Protein AF-A0AA35JBM9-F1 (afdb_monomer)

Secondary structure (DSSP, 8-state):
-------HHHHHHHHH-S-S--S-S-SS-B-SHHHHHHHHHHHHHHHHHH-HHHHHHHHHS--HHHHHHHT--HHHHHHHHHHHHHHHHHHHHHTB-THHHHHHHHHHHHTTT---HHHHHHHHHHHH-----SSSHHHHHTHHHHTTS-HHHHHHHHHHHHHHHT---HHHHTTS-HHHHHHHHHHHHHHHHHHHHHHHHHH-HHHHHHHHHSTHHHH-SS--HHHHHHHHHHHHH-S-HHHHHHHHTT-

Mean predicted aligned error: 18.29 Å

InterPro domains:
  IPR035179 Protein of unknown function DUF5314 [PF17241] (12-134)

Structure (mmCIF, N/CA/C/O backbone):
data_AF-A0AA35JBM9-F1
#
_entry.id   AF-A0AA35JBM9-F1
#
loop_
_atom_site.group_PDB
_atom_site.id
_atom_site.type_symbol
_atom_site.label_atom_id
_atom_site.label_alt_id
_atom_site.label_comp_id
_atom_site.label_asym_id
_atom_site.label_entity_id
_atom_site.label_seq_id
_atom_site.pdbx_PDB_ins_code
_atom_site.Cartn_x
_atom_site.Cartn_y
_atom_site.Cartn_z
_atom_site.occupancy
_atom_site.B_iso_or_equiv
_atom_site.auth_seq_id
_atom_site.auth_comp_id
_atom_site.auth_asym_id
_atom_site.auth_atom_id
_atom_site.pdbx_PDB_model_num
ATOM 1 N N . MET A 1 1 ? 19.046 -7.163 -49.967 1.00 34.22 1 MET A N 1
ATOM 2 C CA . MET A 1 1 ? 18.838 -7.548 -48.558 1.00 34.22 1 MET A CA 1
ATOM 3 C C . MET A 1 1 ? 18.56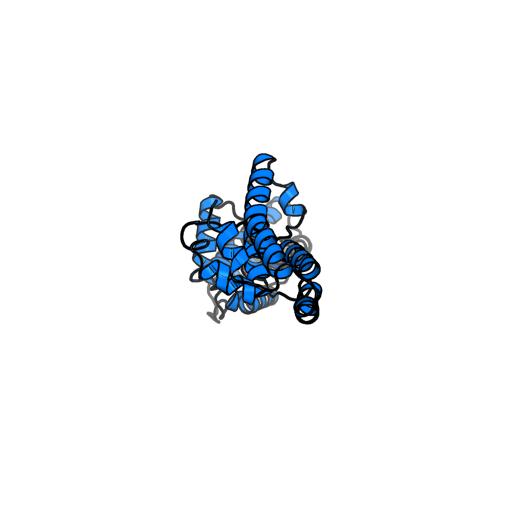5 -6.256 -47.826 1.00 34.22 1 MET A C 1
ATOM 5 O O . MET A 1 1 ? 19.509 -5.582 -47.437 1.00 34.22 1 MET A O 1
ATOM 9 N N . ASP A 1 2 ? 17.299 -5.852 -47.781 1.00 29.36 2 ASP A N 1
ATOM 10 C CA . ASP A 1 2 ? 16.922 -4.623 -47.094 1.00 29.36 2 ASP A CA 1
ATOM 11 C C . ASP A 1 2 ? 16.901 -4.896 -45.598 1.00 29.36 2 ASP A C 1
ATOM 13 O O . ASP A 1 2 ? 16.191 -5.780 -45.114 1.00 29.36 2 ASP A O 1
ATOM 17 N N . TYR A 1 3 ? 17.748 -4.159 -44.884 1.00 31.80 3 TYR A N 1
ATOM 18 C CA . TYR A 1 3 ? 17.685 -4.041 -43.441 1.00 31.80 3 TYR A CA 1
ATOM 19 C C . TYR A 1 3 ? 16.265 -3.614 -43.082 1.00 31.80 3 TYR A C 1
ATOM 21 O O . TYR A 1 3 ? 15.819 -2.545 -43.495 1.00 31.80 3 TYR A O 1
ATOM 29 N N . ASN A 1 4 ? 15.565 -4.466 -42.330 1.00 38.72 4 ASN A N 1
ATOM 30 C CA . ASN A 1 4 ? 14.328 -4.118 -41.649 1.00 38.72 4 ASN A CA 1
ATOM 31 C C . ASN A 1 4 ? 14.610 -2.883 -40.793 1.00 38.72 4 ASN A C 1
ATOM 33 O O . ASN A 1 4 ? 15.089 -3.001 -39.665 1.00 38.72 4 ASN A O 1
ATOM 37 N N . SER A 1 5 ? 14.350 -1.700 -41.347 1.00 40.69 5 SER A N 1
ATOM 38 C CA . SER A 1 5 ? 14.291 -0.464 -40.592 1.00 40.69 5 SER A CA 1
ATOM 39 C C . SER A 1 5 ? 13.243 -0.699 -39.517 1.00 40.69 5 SER A C 1
ATOM 41 O O . SER A 1 5 ? 12.051 -0.826 -39.816 1.00 40.69 5 SER A O 1
ATOM 43 N N . VAL A 1 6 ? 13.709 -0.856 -38.280 1.00 42.81 6 VAL A N 1
ATOM 44 C CA . VAL A 1 6 ? 12.858 -0.920 -37.100 1.00 42.81 6 VAL A CA 1
ATOM 45 C C . VAL A 1 6 ? 11.912 0.264 -37.210 1.00 42.81 6 VAL A C 1
ATOM 47 O O . VAL A 1 6 ? 12.344 1.410 -37.304 1.00 42.81 6 VAL A O 1
ATOM 50 N N . ASN A 1 7 ? 10.617 -0.016 -37.308 1.00 46.38 7 ASN A N 1
ATOM 51 C CA . ASN A 1 7 ? 9.611 1.025 -37.401 1.00 46.38 7 ASN A CA 1
ATOM 52 C C . ASN A 1 7 ? 9.437 1.587 -35.982 1.00 46.38 7 ASN A C 1
ATOM 54 O O . ASN A 1 7 ? 8.546 1.168 -35.245 1.00 46.38 7 ASN A O 1
ATOM 58 N N . TYR A 1 8 ? 10.383 2.443 -35.578 1.00 47.97 8 TYR A N 1
ATOM 59 C CA . TYR A 1 8 ? 10.442 3.127 -34.284 1.00 47.97 8 TYR A CA 1
ATOM 60 C C . TYR A 1 8 ? 9.123 3.835 -33.980 1.00 47.97 8 TYR A C 1
ATOM 62 O O . TYR A 1 8 ? 8.638 3.752 -32.855 1.00 47.97 8 TYR A O 1
ATOM 70 N N . ASP A 1 9 ? 8.480 4.405 -35.002 1.00 43.84 9 ASP A N 1
ATOM 71 C CA . ASP A 1 9 ? 7.155 5.018 -34.895 1.00 43.84 9 ASP A CA 1
ATOM 72 C C . ASP A 1 9 ? 6.091 4.025 -34.428 1.00 43.84 9 ASP A C 1
ATOM 74 O O . ASP A 1 9 ? 5.129 4.421 -33.787 1.00 43.84 9 ASP A O 1
ATOM 78 N N . ARG A 1 10 ? 6.258 2.725 -34.687 1.00 45.97 10 ARG A N 1
ATOM 79 C CA . ARG A 1 10 ? 5.321 1.676 -34.272 1.00 45.97 10 ARG A CA 1
ATOM 80 C C . ARG A 1 10 ? 5.495 1.285 -32.805 1.00 45.97 10 ARG A C 1
ATOM 82 O O . ARG A 1 10 ? 4.494 1.057 -32.134 1.00 45.97 10 ARG A O 1
ATOM 89 N N . LEU A 1 11 ? 6.732 1.251 -32.301 1.00 42.19 11 LEU A N 1
ATOM 90 C CA . LEU A 1 11 ? 7.014 1.047 -30.874 1.00 42.19 11 LEU A CA 1
ATOM 91 C C . LEU A 1 11 ? 6.586 2.289 -30.077 1.00 42.19 11 LEU A C 1
ATOM 93 O O . LEU A 1 11 ? 5.867 2.179 -29.089 1.00 42.19 11 LEU A O 1
ATOM 97 N N . ILE A 1 12 ? 6.926 3.476 -30.586 1.00 45.84 12 ILE A N 1
ATOM 98 C CA . ILE A 1 12 ? 6.460 4.764 -30.070 1.00 45.84 12 ILE A CA 1
ATOM 99 C C . ILE A 1 12 ? 4.937 4.848 -30.156 1.00 45.84 12 ILE A C 1
ATOM 101 O O . ILE A 1 12 ? 4.333 5.300 -29.209 1.00 45.84 12 ILE A O 1
ATOM 105 N N . GLN A 1 13 ? 4.257 4.361 -31.193 1.00 46.53 13 GLN A N 1
ATOM 106 C CA . GLN A 1 13 ? 2.787 4.338 -31.223 1.00 46.53 13 GLN A CA 1
ATOM 107 C C . GLN A 1 13 ? 2.180 3.328 -30.246 1.00 46.53 13 GLN A C 1
ATOM 109 O O . GLN A 1 13 ? 1.098 3.582 -29.720 1.00 46.53 13 GLN A O 1
ATOM 114 N N . GLN A 1 14 ? 2.830 2.187 -30.011 1.00 49.12 14 GLN A N 1
ATOM 115 C CA . GLN A 1 14 ? 2.357 1.181 -29.056 1.00 49.12 14 GLN A CA 1
ATOM 116 C C . GLN A 1 14 ? 2.529 1.637 -27.603 1.00 49.12 14 GLN A C 1
ATOM 118 O O . GLN A 1 14 ? 1.672 1.337 -26.773 1.00 49.12 14 GLN A O 1
ATOM 123 N N . VAL A 1 15 ? 3.596 2.389 -27.319 1.00 45.88 15 VAL A N 1
ATOM 124 C CA . VAL A 1 15 ? 3.914 2.953 -25.997 1.00 45.88 15 VAL A CA 1
ATOM 125 C C . VAL A 1 15 ? 3.272 4.340 -25.794 1.00 45.88 15 VAL A C 1
ATOM 127 O O . VAL A 1 15 ? 2.796 4.645 -24.707 1.00 45.88 15 VAL A O 1
ATOM 130 N N . MET A 1 16 ? 3.191 5.156 -26.850 1.00 38.59 16 MET A N 1
ATOM 131 C CA . MET A 1 16 ? 2.753 6.564 -26.890 1.00 38.59 16 MET A CA 1
ATOM 132 C C . MET A 1 16 ? 1.519 6.829 -27.771 1.00 38.59 16 MET A C 1
ATOM 134 O O . MET A 1 16 ? 1.347 7.944 -28.263 1.00 38.59 16 MET A O 1
ATOM 138 N N . SER A 1 17 ? 0.595 5.881 -27.937 1.00 37.34 17 SER A N 1
ATOM 139 C CA . SER A 1 17 ? -0.797 6.257 -28.247 1.00 37.34 17 SER A CA 1
ATOM 140 C C . SER A 1 17 ? -1.625 6.331 -26.962 1.00 37.34 17 SER A C 1
ATOM 142 O O . SER A 1 17 ? -2.302 5.356 -26.624 1.00 37.34 17 SER A O 1
ATOM 144 N N . PRO A 1 18 ? -1.676 7.494 -26.278 1.00 40.09 18 PRO A N 1
ATOM 145 C CA . PRO A 1 18 ? -2.741 7.795 -25.328 1.00 40.09 18 PRO A CA 1
ATOM 146 C C . PRO A 1 18 ? -4.128 7.904 -25.990 1.00 40.09 18 PRO A C 1
ATOM 148 O O . PRO A 1 18 ? -5.128 8.019 -25.288 1.00 40.09 18 PRO A O 1
ATOM 151 N N . ALA A 1 19 ? -4.228 7.874 -27.324 1.00 39.25 19 ALA A N 1
ATOM 152 C CA . ALA A 1 19 ? -5.486 8.047 -28.039 1.00 39.25 19 ALA A CA 1
ATOM 153 C C . ALA A 1 19 ? -5.484 7.287 -29.373 1.00 39.25 19 ALA A C 1
ATOM 155 O O . ALA A 1 19 ? -4.935 7.776 -30.344 1.00 39.25 19 ALA A O 1
ATOM 156 N N . ILE A 1 20 ? -6.087 6.098 -29.409 1.00 37.97 20 ILE A N 1
ATOM 157 C CA . ILE A 1 20 ? -6.929 5.551 -30.492 1.00 37.97 20 ILE A CA 1
ATOM 158 C C . ILE A 1 20 ? -7.569 4.304 -29.865 1.00 37.97 20 ILE A C 1
ATOM 160 O O . ILE A 1 20 ? -6.884 3.411 -29.372 1.00 37.97 20 ILE A O 1
ATOM 164 N N . ASN A 1 21 ? -8.896 4.298 -29.825 1.00 35.03 21 ASN A N 1
ATOM 165 C CA . ASN A 1 21 ? -9.776 3.494 -28.973 1.00 35.03 21 ASN A CA 1
ATOM 166 C C . ASN A 1 21 ? -9.793 3.938 -27.506 1.00 35.03 21 ASN A C 1
ATOM 168 O O . ASN A 1 21 ? -9.191 3.339 -26.618 1.00 35.03 21 ASN A O 1
ATOM 172 N N . HIS A 1 22 ? -10.600 4.975 -27.271 1.00 38.88 22 HIS A N 1
ATOM 173 C CA . HIS A 1 22 ? -11.288 5.295 -26.019 1.00 38.88 22 HIS A CA 1
ATOM 174 C C . HIS A 1 22 ? -12.138 4.125 -25.463 1.00 38.88 22 HIS A C 1
ATOM 176 O O . HIS A 1 22 ? -13.273 4.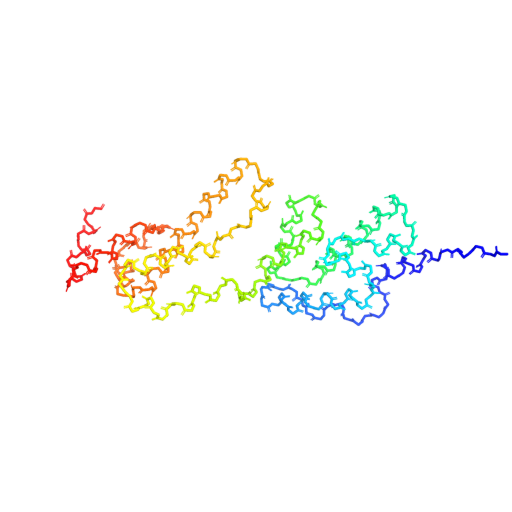320 -25.029 1.00 38.88 22 HIS A O 1
ATOM 182 N N . GLU A 1 23 ? -11.620 2.900 -25.408 1.00 41.41 23 GLU A N 1
ATOM 183 C CA . GLU A 1 23 ? -12.185 1.865 -24.546 1.00 41.41 23 GLU A CA 1
ATOM 184 C C . GLU A 1 23 ? -11.603 2.043 -23.146 1.00 41.41 23 GLU A C 1
ATOM 186 O O . GLU A 1 23 ? -10.700 1.336 -22.718 1.00 41.41 23 GLU A O 1
ATOM 191 N N . LYS A 1 24 ? -12.116 3.084 -22.477 1.00 47.72 24 LYS A N 1
ATOM 192 C CA . LYS A 1 24 ? -12.105 3.307 -21.025 1.00 47.72 24 LYS A CA 1
ATOM 193 C C . LYS A 1 24 ? -10.801 2.867 -20.338 1.00 47.72 24 LYS A C 1
ATOM 195 O O . LYS A 1 24 ? -10.705 1.767 -19.793 1.00 47.72 24 LYS A O 1
ATOM 200 N N . CYS A 1 25 ? -9.834 3.795 -20.316 1.00 58.22 25 CYS A N 1
ATOM 201 C CA . CYS A 1 25 ? -8.755 3.824 -19.324 1.00 58.22 25 CYS A CA 1
ATOM 202 C C . CYS A 1 25 ? -9.334 3.395 -17.966 1.00 58.22 25 CYS A C 1
ATOM 204 O O . CYS A 1 25 ? -10.407 3.885 -17.615 1.00 58.22 25 CYS A O 1
ATOM 206 N N . LEU A 1 26 ? -8.705 2.400 -17.324 1.00 65.81 26 LEU A N 1
ATOM 207 C CA . LEU A 1 26 ? -9.171 1.654 -16.142 1.00 65.81 26 LEU A CA 1
ATOM 208 C C . LEU A 1 26 ? -10.539 2.111 -15.596 1.00 65.81 26 LEU A C 1
ATOM 210 O O . LEU A 1 26 ? -10.648 3.112 -14.899 1.00 65.81 26 LEU A O 1
ATOM 214 N N . HIS A 1 27 ? -11.597 1.343 -15.868 1.00 69.31 27 HIS A N 1
ATOM 215 C CA . HIS A 1 27 ? -12.973 1.658 -15.443 1.00 69.31 27 HIS A CA 1
ATOM 216 C C . HIS A 1 27 ? -13.164 1.883 -13.935 1.00 69.31 27 HIS A C 1
ATOM 218 O O . HIS A 1 27 ? -14.196 2.397 -13.505 1.00 69.31 27 HIS A O 1
ATOM 224 N N . ILE A 1 28 ? -12.225 1.391 -13.136 1.00 78.25 28 ILE A N 1
ATOM 225 C CA . ILE A 1 28 ? -12.230 1.481 -11.686 1.00 78.25 28 ILE A CA 1
ATOM 226 C C . ILE A 1 28 ? -11.164 2.498 -11.346 1.00 78.25 28 ILE A C 1
ATOM 228 O O . ILE A 1 28 ? -10.020 2.299 -11.738 1.00 78.25 28 ILE A O 1
ATOM 232 N N . LYS A 1 29 ? -11.536 3.539 -10.612 1.00 86.62 29 LYS A N 1
ATOM 233 C CA . LYS A 1 29 ? -10.577 4.485 -10.064 1.00 86.62 29 LYS A CA 1
ATOM 234 C C . LYS A 1 29 ? -10.097 4.052 -8.688 1.00 86.62 29 LYS A C 1
ATOM 236 O O . LYS A 1 29 ? -10.849 3.445 -7.919 1.00 86.62 29 LYS A O 1
ATOM 241 N N . LEU A 1 30 ? -8.842 4.361 -8.395 1.00 87.31 30 LEU A N 1
ATOM 242 C CA . LEU A 1 30 ? -8.278 4.253 -7.066 1.00 87.31 30 LEU A CA 1
ATOM 243 C C . LEU A 1 30 ? -8.739 5.451 -6.241 1.00 87.31 30 LEU A C 1
ATOM 245 O O . LEU A 1 30 ? -8.388 6.583 -6.527 1.00 87.31 30 LEU A O 1
ATOM 249 N N . SER A 1 31 ? -9.521 5.180 -5.208 1.00 84.94 31 SER A N 1
ATOM 250 C CA . SER A 1 31 ? -10.067 6.195 -4.301 1.00 84.94 31 SER A CA 1
ATOM 251 C C . SER A 1 31 ? -9.738 5.894 -2.835 1.00 84.94 31 SER A C 1
ATOM 253 O O . SER A 1 31 ? -10.340 6.463 -1.932 1.00 84.94 31 SER A O 1
ATOM 255 N N . GLY A 1 32 ? -8.886 4.892 -2.599 1.00 78.38 32 GLY A N 1
ATOM 256 C CA . GLY A 1 32 ? -8.543 4.360 -1.283 1.00 78.38 32 GLY A CA 1
ATOM 257 C C . GLY A 1 32 ? -8.689 2.836 -1.183 1.00 78.38 32 GLY A C 1
ATOM 258 O O . GLY A 1 32 ? -8.860 2.118 -2.172 1.00 78.38 32 GLY A O 1
ATOM 259 N N . GLN A 1 33 ? -8.661 2.318 0.047 1.00 81.12 33 GLN A N 1
ATOM 260 C CA . GLN A 1 33 ? -8.546 0.878 0.331 1.00 81.12 33 GLN A CA 1
ATOM 261 C C . GLN A 1 33 ? -9.650 0.012 -0.307 1.00 81.12 33 GLN A C 1
ATOM 263 O O . GLN A 1 33 ? -9.398 -1.088 -0.797 1.00 81.12 33 GLN A O 1
ATOM 268 N N . LYS A 1 34 ? -10.897 0.502 -0.338 1.00 77.25 34 LYS A N 1
ATOM 269 C CA . LYS A 1 34 ? -12.052 -0.265 -0.849 1.00 77.25 34 LYS A CA 1
ATOM 270 C C . LYS A 1 34 ? -11.968 -0.550 -2.350 1.00 77.25 34 LYS A C 1
ATOM 272 O O . LYS A 1 34 ? -12.506 -1.558 -2.816 1.00 77.25 34 LYS A O 1
ATOM 277 N N . THR A 1 35 ? -11.344 0.345 -3.109 1.00 80.75 35 THR A N 1
ATOM 278 C CA . THR A 1 35 ? -11.239 0.254 -4.569 1.00 80.75 35 THR A CA 1
ATOM 279 C C . THR A 1 35 ? -9.902 -0.328 -5.011 1.00 80.75 35 THR A C 1
ATOM 281 O O . THR A 1 35 ? -9.852 -0.937 -6.081 1.00 80.75 35 THR A O 1
ATOM 284 N N . PHE A 1 36 ? -8.871 -0.279 -4.159 1.00 86.19 36 PHE A N 1
ATOM 285 C CA . PHE A 1 36 ? -7.513 -0.703 -4.492 1.00 86.19 36 PHE A CA 1
ATOM 286 C C . PHE A 1 36 ? -7.419 -2.105 -5.086 1.00 86.19 36 PHE A C 1
ATOM 288 O O . PHE A 1 36 ? -6.924 -2.252 -6.195 1.00 86.19 36 PHE A O 1
ATOM 295 N N . LYS A 1 37 ? -7.936 -3.154 -4.428 1.00 81.44 37 LYS A N 1
ATOM 296 C CA . LYS A 1 37 ? -7.781 -4.527 -4.954 1.00 81.44 37 LYS A CA 1
ATOM 297 C C . LYS A 1 37 ? -8.379 -4.690 -6.353 1.00 81.44 37 LYS A C 1
ATOM 299 O O . LYS A 1 37 ? -7.843 -5.428 -7.182 1.00 81.44 37 LYS A O 1
ATOM 304 N N . LYS A 1 38 ? -9.519 -4.046 -6.616 1.00 79.75 38 LYS A N 1
ATOM 305 C CA . LYS A 1 38 ? -10.167 -4.107 -7.932 1.00 79.75 38 LYS A CA 1
ATOM 306 C C . LYS A 1 38 ? -9.411 -3.257 -8.954 1.00 79.75 38 LYS A C 1
ATOM 308 O O . LYS A 1 38 ? -9.222 -3.724 -10.074 1.00 79.75 38 LYS A O 1
ATOM 313 N N . TRP A 1 39 ? -8.957 -2.071 -8.554 1.00 88.94 39 TRP A N 1
ATOM 314 C CA . TRP A 1 39 ? -8.122 -1.185 -9.361 1.00 88.94 39 TRP A CA 1
ATOM 315 C C . TRP A 1 39 ? -6.795 -1.854 -9.741 1.00 88.94 39 TRP A C 1
ATOM 317 O O . TRP A 1 39 ? -6.530 -2.017 -10.925 1.00 88.94 39 TRP A O 1
ATOM 327 N N . TYR A 1 40 ? -6.038 -2.377 -8.776 1.00 88.31 40 TYR A N 1
ATOM 328 C CA . TYR A 1 40 ? -4.742 -3.029 -8.981 1.00 88.31 40 TYR A CA 1
ATOM 329 C C . TYR A 1 40 ? -4.852 -4.256 -9.893 1.00 88.31 40 TYR A C 1
ATOM 331 O O . TYR A 1 40 ? -4.087 -4.422 -10.839 1.00 88.31 40 TYR A O 1
ATOM 339 N N . LYS A 1 41 ? -5.887 -5.089 -9.708 1.00 82.75 41 LYS A N 1
ATOM 340 C CA . LYS A 1 41 ? -6.177 -6.186 -10.649 1.00 82.75 41 LYS A CA 1
ATOM 341 C C . LYS A 1 41 ? -6.522 -5.685 -12.051 1.00 82.75 41 LYS A C 1
ATOM 343 O O . LYS A 1 41 ? -6.228 -6.375 -13.024 1.00 82.75 41 LYS A O 1
ATOM 348 N N . SER A 1 42 ? -7.196 -4.543 -12.162 1.00 81.56 42 SER A N 1
ATOM 349 C CA . SER A 1 42 ? -7.512 -3.933 -13.452 1.00 81.56 42 SER A CA 1
ATOM 350 C C . SER A 1 42 ? -6.254 -3.375 -14.119 1.00 81.56 42 SER A C 1
ATOM 352 O O . SER A 1 42 ? -6.100 -3.575 -15.319 1.00 81.56 42 SER A O 1
ATOM 354 N N . LEU A 1 43 ? -5.354 -2.754 -13.350 1.00 86.38 43 LEU A N 1
ATOM 355 C CA . LEU A 1 43 ? -4.047 -2.267 -13.790 1.00 86.38 43 LEU A CA 1
ATOM 356 C C . LEU A 1 43 ? -3.212 -3.413 -14.372 1.00 86.38 43 LEU A C 1
ATOM 358 O O . LEU A 1 43 ? -2.871 -3.364 -15.548 1.00 86.38 43 LEU A O 1
ATOM 362 N N . LEU A 1 44 ? -3.005 -4.492 -13.606 1.00 83.44 44 LEU A N 1
ATOM 363 C CA . LEU A 1 44 ? -2.242 -5.664 -14.060 1.00 83.44 44 LEU A CA 1
ATOM 364 C C . LEU A 1 44 ? -2.844 -6.315 -15.314 1.00 83.44 44 LEU A C 1
ATOM 366 O O . LEU A 1 44 ? -2.136 -6.738 -16.221 1.00 83.44 44 LEU A O 1
ATOM 370 N N . ARG A 1 45 ? -4.177 -6.399 -15.404 1.00 78.06 45 ARG A N 1
ATOM 371 C CA . ARG A 1 45 ? -4.843 -6.929 -16.607 1.00 78.06 45 ARG A CA 1
ATOM 372 C C . ARG A 1 45 ? -4.690 -6.009 -17.809 1.00 78.06 45 ARG A C 1
ATOM 374 O O . ARG A 1 45 ? -4.655 -6.496 -18.935 1.00 78.06 45 ARG A O 1
ATOM 381 N N . TYR A 1 46 ? -4.682 -4.701 -17.583 1.00 81.62 46 TYR A N 1
ATOM 382 C CA . TYR A 1 46 ? -4.524 -3.712 -18.637 1.00 81.62 46 TYR A CA 1
ATOM 383 C C . TYR A 1 46 ? -3.112 -3.769 -19.222 1.00 81.62 46 TYR A C 1
ATOM 385 O O . TYR A 1 46 ? -2.969 -3.878 -20.438 1.00 81.62 46 TYR A O 1
ATOM 393 N N . THR A 1 47 ? -2.090 -3.796 -18.366 1.00 81.56 47 THR A N 1
ATOM 394 C CA . THR A 1 47 ? -0.678 -3.857 -18.766 1.00 81.56 47 THR A CA 1
ATOM 395 C C . THR A 1 47 ? -0.369 -5.182 -19.464 1.00 81.56 47 THR A C 1
ATOM 397 O O . THR A 1 47 ? 0.126 -5.165 -20.587 1.00 81.56 47 THR A O 1
ATOM 400 N N . ALA A 1 48 ? -0.811 -6.316 -18.903 1.00 76.50 48 ALA A N 1
ATOM 401 C CA . ALA A 1 48 ? -0.659 -7.643 -19.512 1.00 76.50 48 ALA A CA 1
ATOM 402 C C . ALA A 1 48 ? -1.307 -7.785 -20.901 1.00 76.50 48 ALA A C 1
ATOM 404 O O . ALA A 1 48 ? -0.836 -8.561 -21.725 1.00 76.50 48 ALA A O 1
ATOM 405 N N . ARG A 1 49 ? -2.396 -7.057 -21.183 1.00 76.81 49 ARG A N 1
ATOM 406 C CA . ARG A 1 49 ? -3.046 -7.069 -22.508 1.00 76.81 49 ARG A CA 1
ATOM 407 C C . ARG A 1 49 ? -2.343 -6.191 -23.535 1.00 76.81 49 ARG A C 1
ATOM 409 O O . ARG A 1 49 ? -2.566 -6.375 -24.728 1.00 76.81 49 ARG A O 1
ATOM 416 N N . ARG A 1 50 ? -1.584 -5.196 -23.079 1.00 80.06 50 ARG A N 1
ATOM 417 C CA . ARG A 1 50 ? -0.931 -4.209 -23.940 1.00 80.06 50 ARG A CA 1
ATOM 418 C C . ARG A 1 50 ? 0.422 -4.711 -24.414 1.00 80.06 50 ARG A C 1
ATOM 420 O O . ARG A 1 50 ? 0.665 -4.682 -25.617 1.00 80.06 50 ARG A O 1
ATOM 427 N N . SER A 1 51 ? 1.264 -5.185 -23.500 1.00 80.44 51 SER A N 1
ATOM 428 C CA . SER A 1 51 ? 2.542 -5.803 -23.846 1.00 80.44 51 SER A CA 1
ATOM 429 C C . SER A 1 51 ? 3.124 -6.597 -22.674 1.00 80.44 51 SER A C 1
ATOM 431 O O . SER A 1 51 ? 2.875 -6.295 -21.504 1.00 80.44 51 SER A O 1
ATOM 433 N N . GLU A 1 52 ? 3.909 -7.626 -22.992 1.00 78.94 52 GLU A N 1
ATOM 434 C CA . GLU A 1 52 ? 4.604 -8.444 -21.991 1.00 78.94 52 GLU A CA 1
ATOM 435 C C . GLU A 1 52 ? 5.703 -7.631 -21.294 1.00 78.94 52 GLU A C 1
ATOM 437 O O . GLU A 1 52 ? 5.879 -7.742 -20.085 1.00 78.94 52 GLU A O 1
ATOM 442 N N . GLU A 1 53 ? 6.359 -6.740 -22.039 1.00 83.81 53 GLU A N 1
ATOM 443 C CA . GLU A 1 53 ? 7.403 -5.826 -21.574 1.00 83.81 53 GLU A CA 1
ATOM 444 C C . GLU A 1 53 ? 6.873 -4.825 -20.536 1.00 83.81 53 GLU A C 1
ATOM 446 O O . GLU A 1 53 ? 7.513 -4.567 -19.521 1.00 83.81 53 GLU A O 1
ATOM 451 N N . TRP A 1 54 ? 5.675 -4.271 -20.759 1.00 82.81 54 TRP A N 1
ATOM 452 C CA . TRP A 1 54 ? 5.081 -3.338 -19.802 1.00 82.81 54 TRP A CA 1
ATOM 453 C C . TRP A 1 54 ? 4.585 -4.065 -18.553 1.00 82.81 54 TRP A C 1
ATOM 455 O O . TRP A 1 54 ? 4.672 -3.545 -17.442 1.00 82.81 54 TRP A O 1
ATOM 465 N N . ASN A 1 55 ? 4.075 -5.285 -18.722 1.00 81.19 55 ASN A N 1
ATOM 466 C CA . ASN A 1 55 ? 3.656 -6.106 -17.599 1.00 81.19 55 ASN A CA 1
ATOM 467 C C . ASN A 1 55 ? 4.830 -6.538 -16.709 1.00 81.19 55 ASN A C 1
ATOM 469 O O . ASN A 1 55 ? 4.667 -6.548 -15.490 1.00 81.19 55 ASN A O 1
ATOM 473 N N . GLU A 1 56 ? 5.987 -6.859 -17.295 1.00 83.69 56 GLU A N 1
ATOM 474 C CA . GLU A 1 56 ? 7.241 -7.081 -16.562 1.00 83.69 56 GLU A CA 1
ATOM 475 C C . GLU A 1 56 ? 7.574 -5.854 -15.707 1.00 83.69 56 GLU A C 1
ATOM 477 O O . GLU A 1 56 ? 7.580 -5.944 -14.479 1.00 83.69 56 GLU A O 1
ATOM 482 N N . TYR A 1 57 ? 7.673 -4.678 -16.335 1.00 84.62 57 TYR A N 1
ATOM 483 C CA . TYR A 1 57 ? 8.002 -3.436 -15.634 1.00 84.62 57 TYR A CA 1
ATOM 484 C C . TYR A 1 57 ? 7.057 -3.130 -14.465 1.00 84.62 57 TYR A C 1
ATOM 486 O O . TYR A 1 57 ? 7.491 -2.772 -13.373 1.00 84.62 57 TYR A O 1
ATOM 494 N N . VAL A 1 58 ? 5.752 -3.309 -14.658 1.00 81.56 58 VAL A N 1
ATOM 495 C CA . VAL A 1 58 ? 4.748 -3.050 -13.612 1.00 81.56 58 VAL A CA 1
ATOM 496 C C . VAL A 1 58 ? 4.832 -4.070 -12.471 1.00 81.56 58 VAL A C 1
ATOM 498 O O . VAL A 1 58 ? 4.484 -3.749 -11.334 1.00 81.56 58 VAL A O 1
ATOM 501 N N . THR A 1 59 ? 5.290 -5.291 -12.752 1.00 79.94 59 THR A N 1
ATOM 502 C CA . THR A 1 59 ? 5.377 -6.369 -11.760 1.00 79.94 59 THR A CA 1
ATOM 503 C C . THR A 1 59 ? 6.646 -6.254 -10.916 1.00 79.94 59 THR A C 1
ATOM 505 O O . THR A 1 59 ? 6.571 -6.328 -9.688 1.00 79.94 59 THR A O 1
ATOM 508 N N . ASP A 1 60 ? 7.804 -6.038 -11.543 1.00 80.50 60 ASP A N 1
ATOM 509 C CA . ASP A 1 60 ? 9.108 -6.109 -10.869 1.00 80.50 60 ASP A CA 1
ATOM 510 C C . ASP A 1 60 ? 10.072 -4.950 -11.191 1.00 80.50 60 ASP A C 1
ATOM 512 O O . ASP A 1 60 ? 11.174 -4.906 -10.647 1.00 80.50 60 ASP A O 1
ATOM 516 N N . GLY A 1 61 ? 9.668 -3.976 -12.014 1.00 78.69 61 GLY A N 1
ATOM 517 C CA . GLY A 1 61 ? 10.523 -2.859 -12.444 1.00 78.69 61 GLY A CA 1
ATOM 518 C C . GLY A 1 61 ? 11.582 -3.253 -13.483 1.00 78.69 61 GLY A C 1
ATOM 519 O O . GLY A 1 61 ? 12.409 -2.428 -13.886 1.00 78.69 61 GLY A O 1
ATOM 520 N N . GLY A 1 62 ? 11.586 -4.512 -13.917 1.00 80.94 62 GLY A N 1
ATOM 521 C CA . GLY A 1 62 ? 12.448 -5.060 -14.949 1.00 80.94 62 GLY A CA 1
ATOM 522 C C . GLY A 1 62 ? 11.982 -4.709 -16.358 1.00 80.94 62 GLY A C 1
ATOM 523 O O . GLY A 1 62 ? 10.837 -4.337 -16.592 1.00 80.94 62 GLY A O 1
ATOM 524 N N . ILE A 1 63 ? 12.910 -4.814 -17.308 1.00 83.38 63 ILE A N 1
ATOM 525 C CA . ILE A 1 63 ? 12.624 -4.738 -18.748 1.00 83.38 63 ILE A CA 1
ATOM 526 C C . ILE A 1 63 ? 13.455 -5.777 -19.517 1.00 83.38 63 ILE A C 1
ATOM 528 O O . ILE A 1 63 ? 13.874 -5.534 -20.647 1.00 83.38 63 ILE A O 1
ATOM 532 N N . GLN A 1 64 ? 13.765 -6.921 -18.897 1.00 83.94 64 GLN A N 1
ATOM 533 C CA . GLN A 1 64 ? 14.602 -7.963 -19.496 1.00 83.94 64 GLN A CA 1
ATOM 534 C C . GLN A 1 64 ? 13.981 -8.520 -20.772 1.00 83.94 64 GLN A C 1
ATOM 536 O O . GLN A 1 64 ? 14.709 -8.791 -21.727 1.00 83.94 64 GLN A O 1
ATOM 541 N N . ILE A 1 65 ? 12.651 -8.620 -20.834 1.00 79.25 65 ILE A N 1
ATOM 542 C CA . ILE A 1 65 ? 11.944 -9.026 -22.050 1.00 79.25 65 ILE A CA 1
ATOM 543 C C . ILE A 1 65 ? 12.236 -8.021 -23.166 1.00 79.25 65 ILE A C 1
ATOM 545 O O . ILE A 1 65 ? 12.577 -8.426 -24.277 1.00 79.25 65 ILE A O 1
ATOM 549 N N . ALA A 1 66 ? 12.183 -6.716 -22.879 1.00 74.94 66 ALA A N 1
ATOM 550 C CA . ALA A 1 66 ? 12.502 -5.684 -23.865 1.00 74.94 66 ALA A CA 1
ATOM 551 C C . ALA A 1 66 ? 13.984 -5.726 -24.279 1.00 74.94 66 ALA A C 1
ATOM 553 O O . ALA A 1 66 ? 14.287 -5.690 -25.472 1.00 74.94 66 ALA A O 1
ATOM 554 N N . ILE A 1 67 ? 14.900 -5.864 -23.314 1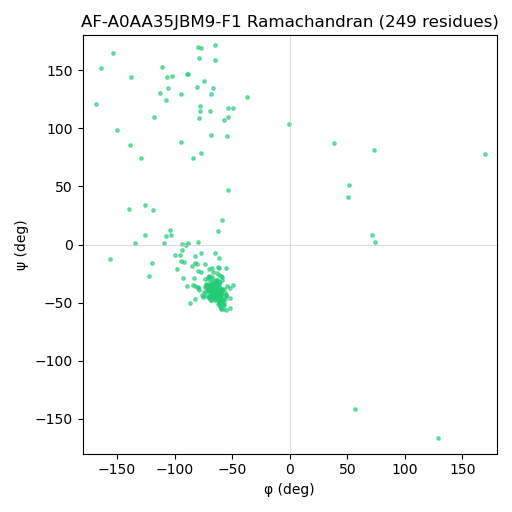.00 78.06 67 ILE A N 1
ATOM 555 C CA . ILE A 1 67 ? 16.346 -5.957 -23.561 1.00 78.06 67 ILE A CA 1
ATOM 556 C C . ILE A 1 67 ? 16.651 -7.120 -24.506 1.00 78.06 67 ILE A C 1
ATOM 558 O O . ILE A 1 67 ? 17.324 -6.932 -25.517 1.00 78.06 67 ILE A O 1
ATOM 562 N N . GLN A 1 68 ? 16.123 -8.310 -24.215 1.00 82.62 68 GLN A N 1
ATOM 563 C CA . GLN A 1 68 ? 16.385 -9.516 -25.000 1.00 82.62 68 GLN A CA 1
ATOM 564 C C . GLN A 1 68 ? 15.724 -9.457 -26.378 1.00 82.62 68 GLN A C 1
ATOM 566 O O . GLN A 1 68 ? 16.349 -9.788 -27.384 1.00 82.62 68 GLN A O 1
ATOM 571 N N . LYS A 1 69 ? 14.466 -9.016 -26.438 1.00 84.38 69 LYS A N 1
ATOM 572 C CA . LYS A 1 69 ? 13.672 -9.012 -27.671 1.00 84.38 69 LYS A CA 1
ATOM 573 C C . LYS A 1 69 ? 14.144 -7.970 -28.680 1.00 84.38 69 LYS A C 1
ATOM 575 O O . LYS A 1 69 ? 14.092 -8.230 -29.880 1.00 84.38 69 LYS A O 1
ATOM 580 N N . TYR A 1 70 ? 14.605 -6.814 -28.205 1.00 83.81 70 TYR A N 1
ATOM 581 C CA . TYR A 1 70 ? 15.018 -5.698 -29.060 1.00 83.81 70 TYR A CA 1
ATOM 582 C C . TYR A 1 70 ? 16.531 -5.457 -29.067 1.00 83.81 70 TYR A C 1
ATOM 584 O O . TYR A 1 70 ? 16.982 -4.559 -29.769 1.00 83.81 70 TYR A O 1
ATOM 592 N N . SER A 1 71 ? 17.315 -6.267 -28.341 1.00 84.00 71 SER A N 1
ATOM 593 C CA . SER A 1 71 ? 18.777 -6.124 -28.233 1.00 84.00 71 SER A CA 1
ATOM 594 C C . SER A 1 71 ? 19.191 -4.703 -27.836 1.00 84.00 71 SER A C 1
ATOM 596 O O . SER A 1 71 ? 19.998 -4.067 -28.513 1.00 84.00 71 SER A O 1
ATOM 598 N N . LEU A 1 72 ? 18.581 -4.191 -26.764 1.00 76.81 72 LEU A N 1
ATOM 599 C CA . LEU A 1 72 ? 18.780 -2.810 -26.322 1.00 76.81 72 LEU A CA 1
ATOM 600 C C . LEU A 1 72 ? 20.216 -2.596 -25.829 1.00 76.81 72 LEU A C 1
ATOM 602 O O . LEU A 1 72 ? 20.739 -3.392 -25.050 1.00 76.81 72 LEU A O 1
ATOM 606 N N . ASP A 1 73 ? 20.834 -1.494 -26.251 1.00 78.56 73 ASP A N 1
ATOM 607 C CA . ASP A 1 73 ? 22.061 -1.000 -25.628 1.00 78.56 73 ASP A CA 1
ATOM 608 C C . ASP A 1 73 ? 21.761 -0.288 -24.296 1.00 78.56 73 ASP A C 1
ATOM 610 O O . ASP A 1 73 ? 20.610 0.009 -23.972 1.00 78.56 73 ASP A O 1
ATOM 614 N N . SER A 1 74 ? 22.798 0.008 -23.508 1.00 78.44 74 SER A N 1
ATOM 615 C CA . SER A 1 74 ? 22.627 0.591 -22.169 1.00 78.44 74 SER A CA 1
ATOM 616 C C . SER A 1 74 ? 21.928 1.957 -22.171 1.00 78.44 74 SER A C 1
ATOM 618 O O . SER A 1 74 ? 21.204 2.277 -21.230 1.00 78.44 74 SER A O 1
ATOM 620 N N . ALA A 1 75 ? 22.121 2.769 -23.216 1.00 74.94 75 ALA A N 1
ATOM 621 C CA . ALA A 1 75 ? 21.472 4.076 -23.323 1.00 74.94 75 ALA A CA 1
ATOM 622 C C . ALA A 1 75 ? 19.974 3.928 -23.640 1.00 74.94 75 ALA A C 1
ATOM 624 O O . ALA A 1 75 ? 19.131 4.613 -23.060 1.00 74.94 75 ALA A O 1
ATOM 625 N N . THR A 1 76 ? 19.632 2.995 -24.525 1.00 74.44 76 THR A N 1
ATOM 626 C CA . THR A 1 76 ? 18.255 2.696 -24.922 1.00 74.44 76 THR A CA 1
ATOM 627 C C . THR A 1 76 ? 17.505 1.961 -23.818 1.00 74.44 76 THR A C 1
ATOM 629 O O . THR A 1 76 ? 16.320 2.219 -23.613 1.00 74.44 76 THR A O 1
ATOM 632 N N . GLU A 1 77 ? 18.185 1.101 -23.058 1.00 77.69 77 GLU A N 1
ATOM 633 C CA . GLU A 1 77 ? 17.647 0.485 -21.846 1.00 77.69 77 GLU A CA 1
ATOM 634 C C . GLU A 1 77 ? 17.196 1.561 -20.849 1.00 77.69 77 GLU A C 1
ATOM 636 O O . GLU A 1 77 ? 16.042 1.556 -20.416 1.00 77.69 77 GLU A O 1
ATOM 641 N N . LEU A 1 78 ? 18.074 2.520 -20.530 1.00 74.94 78 LEU A N 1
ATOM 642 C CA . LEU A 1 78 ? 17.763 3.612 -19.606 1.00 74.94 78 LEU A CA 1
ATOM 643 C C . LEU A 1 78 ? 16.566 4.441 -20.090 1.00 74.94 78 LEU A C 1
ATOM 645 O O . LEU A 1 78 ? 15.622 4.657 -19.331 1.00 74.94 78 LEU A O 1
ATOM 649 N N . ASN A 1 79 ? 16.561 4.844 -21.363 1.00 73.12 79 ASN A N 1
ATOM 650 C CA . ASN A 1 79 ? 15.450 5.601 -21.945 1.00 73.12 79 ASN A CA 1
ATOM 651 C C . ASN A 1 79 ? 14.134 4.811 -21.918 1.00 73.12 79 ASN A C 1
ATOM 653 O O . ASN A 1 79 ? 13.081 5.368 -21.623 1.00 73.12 79 ASN A O 1
ATOM 657 N N . THR A 1 80 ? 14.183 3.502 -22.170 1.00 74.69 80 THR A N 1
ATOM 658 C CA . THR A 1 80 ? 13.004 2.626 -22.116 1.00 74.69 80 THR A CA 1
ATOM 659 C C . THR A 1 80 ? 12.441 2.542 -20.696 1.00 74.69 80 THR A C 1
ATOM 661 O O . THR A 1 80 ? 11.225 2.600 -20.513 1.00 74.69 80 THR A O 1
ATOM 664 N N . ARG A 1 81 ? 13.307 2.465 -19.677 1.00 76.69 81 ARG A N 1
ATOM 665 C CA . ARG A 1 81 ? 12.886 2.489 -18.266 1.00 76.69 81 ARG A CA 1
ATOM 666 C C . ARG A 1 81 ? 12.230 3.812 -17.885 1.00 76.69 81 ARG A C 1
ATOM 668 O O . ARG A 1 81 ? 11.207 3.779 -17.212 1.00 76.69 81 ARG A O 1
ATOM 675 N N . ILE A 1 82 ? 12.779 4.945 -18.331 1.00 77.31 82 ILE A N 1
ATOM 676 C CA . ILE A 1 82 ? 12.183 6.272 -18.102 1.00 77.31 82 ILE A CA 1
ATOM 677 C C . ILE A 1 82 ? 10.798 6.348 -18.756 1.00 77.31 82 ILE A C 1
ATOM 679 O O . ILE A 1 82 ? 9.832 6.729 -18.108 1.00 77.31 82 ILE A O 1
ATOM 683 N N . LEU A 1 83 ? 10.658 5.884 -20.001 1.00 78.25 83 LEU A N 1
ATOM 684 C CA . LEU A 1 83 ? 9.362 5.884 -20.688 1.00 78.25 83 LEU A CA 1
ATOM 685 C C . LEU A 1 83 ? 8.313 5.025 -19.972 1.00 78.25 83 LEU A C 1
ATOM 687 O O . LEU A 1 83 ? 7.168 5.452 -19.821 1.00 78.25 83 LEU A O 1
ATOM 691 N N . PHE A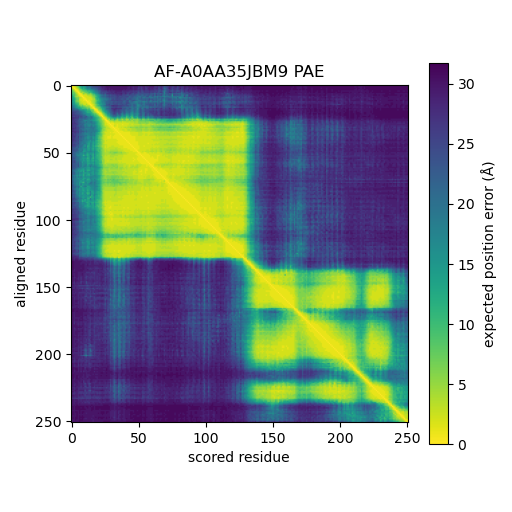 1 84 ? 8.681 3.825 -19.515 1.00 80.56 84 PHE A N 1
ATOM 692 C CA . PHE A 1 84 ? 7.760 3.004 -18.729 1.00 80.56 84 PHE A CA 1
ATOM 693 C C . PHE A 1 84 ? 7.424 3.633 -17.379 1.00 80.56 84 PHE A C 1
ATOM 695 O O . PHE A 1 84 ? 6.274 3.530 -16.944 1.00 80.56 84 PHE A O 1
ATOM 702 N N . ASN A 1 85 ? 8.394 4.304 -16.754 1.00 82.69 85 ASN A N 1
ATOM 703 C CA . ASN A 1 85 ? 8.185 5.033 -15.516 1.00 82.69 85 ASN A CA 1
ATOM 704 C C . ASN A 1 85 ? 7.125 6.122 -15.686 1.00 82.69 85 ASN A C 1
ATOM 706 O O . ASN A 1 85 ? 6.116 6.119 -14.985 1.00 82.69 85 ASN A O 1
ATOM 710 N N . ASP A 1 86 ? 7.318 7.002 -16.663 1.00 80.12 86 ASP A N 1
ATOM 711 C CA . ASP A 1 86 ? 6.440 8.146 -16.903 1.00 80.12 86 ASP A CA 1
ATOM 712 C C . ASP A 1 86 ? 5.037 7.690 -17.321 1.00 80.12 86 ASP A C 1
ATOM 714 O O . ASP A 1 86 ? 4.024 8.243 -16.876 1.00 80.12 86 ASP A O 1
ATOM 718 N N . ALA A 1 87 ? 4.960 6.629 -18.132 1.00 82.31 87 ALA A N 1
ATOM 719 C CA . ALA A 1 87 ? 3.698 6.029 -18.545 1.00 82.31 87 ALA A CA 1
ATOM 720 C C . ALA A 1 87 ? 2.936 5.415 -17.362 1.00 82.31 87 ALA A C 1
ATOM 722 O O . ALA A 1 87 ? 1.723 5.612 -17.242 1.00 82.31 87 ALA A O 1
ATOM 723 N N . LEU A 1 88 ? 3.621 4.680 -16.478 1.00 85.62 88 LEU A N 1
ATOM 724 C CA . LEU A 1 88 ? 3.000 4.086 -15.296 1.00 85.62 88 LEU A CA 1
ATOM 725 C C . LEU A 1 88 ? 2.586 5.162 -14.290 1.00 85.62 88 LEU A C 1
ATOM 727 O O . LEU A 1 88 ? 1.466 5.107 -13.784 1.00 85.62 88 LEU A O 1
ATOM 731 N N . PHE A 1 89 ? 3.435 6.160 -14.049 1.00 85.69 89 PHE A N 1
ATOM 732 C CA . PHE A 1 89 ? 3.121 7.285 -13.172 1.00 85.69 89 PHE A CA 1
ATOM 733 C C . PHE A 1 89 ? 1.866 8.019 -13.652 1.00 85.69 89 PHE A C 1
ATOM 735 O O . PHE A 1 89 ? 0.897 8.162 -12.907 1.00 85.69 89 PHE A O 1
ATOM 742 N N . SER A 1 90 ? 1.831 8.383 -14.938 1.00 85.50 90 SER A N 1
ATOM 743 C CA . SER A 1 90 ? 0.678 9.041 -15.561 1.00 85.50 90 SER A CA 1
ATOM 744 C C . SER A 1 90 ? -0.587 8.188 -15.469 1.00 85.50 90 SER A C 1
ATOM 746 O O . SER A 1 90 ? -1.677 8.700 -15.207 1.00 85.50 90 SER A O 1
ATOM 748 N N . LEU A 1 91 ? -0.471 6.872 -15.658 1.00 85.38 91 LEU A N 1
ATOM 749 C CA . LEU A 1 91 ? -1.603 5.955 -15.543 1.00 85.38 91 LEU A CA 1
ATOM 750 C C . LEU A 1 91 ? -2.123 5.868 -14.102 1.00 85.38 91 LEU A C 1
ATOM 752 O O . LEU A 1 91 ? -3.335 5.904 -13.894 1.00 85.38 91 LEU A O 1
ATOM 756 N N . ILE A 1 92 ? -1.238 5.776 -13.107 1.00 89.31 92 ILE A N 1
ATOM 757 C CA . ILE A 1 92 ? -1.615 5.772 -11.686 1.00 89.31 92 ILE A CA 1
ATOM 758 C C . ILE A 1 92 ? -2.313 7.086 -11.334 1.00 89.31 92 ILE A C 1
ATOM 760 O O . ILE A 1 92 ? -3.410 7.058 -10.778 1.00 89.31 92 ILE A O 1
ATOM 764 N N . HIS A 1 93 ? -1.730 8.219 -11.724 1.00 87.69 93 HIS A N 1
ATOM 765 C CA . HIS A 1 93 ? -2.261 9.553 -11.447 1.00 87.69 93 HIS A CA 1
ATOM 766 C C . HIS A 1 93 ? -3.652 9.757 -12.061 1.00 87.69 93 HIS A C 1
ATOM 768 O O . HIS A 1 93 ? -4.622 10.020 -11.354 1.00 87.69 93 HIS A O 1
ATOM 774 N N . THR A 1 94 ? -3.797 9.499 -13.364 1.00 86.06 94 THR A N 1
ATOM 775 C CA . THR A 1 94 ? -5.069 9.685 -14.093 1.00 86.06 94 THR A CA 1
ATOM 776 C C . THR A 1 94 ? -6.178 8.721 -13.672 1.00 86.06 94 THR A C 1
ATOM 778 O O . THR A 1 94 ? -7.360 8.991 -13.907 1.00 86.06 94 THR A O 1
ATOM 781 N N . THR A 1 95 ? -5.820 7.594 -13.054 1.00 88.19 95 THR A N 1
ATOM 782 C CA . THR A 1 95 ? -6.776 6.587 -12.574 1.00 88.19 95 THR A CA 1
ATOM 783 C C . THR A 1 95 ? -6.967 6.623 -11.062 1.00 88.19 95 THR A C 1
ATOM 785 O O . THR A 1 95 ? -7.610 5.725 -10.517 1.00 88.19 95 THR A O 1
ATOM 788 N N . SER A 1 96 ? -6.486 7.676 -10.399 1.00 89.44 96 SER A N 1
ATOM 789 C CA . SER A 1 96 ? -6.693 7.935 -8.974 1.00 89.44 96 SER A CA 1
ATOM 790 C C . SER A 1 96 ? -7.603 9.145 -8.744 1.00 89.44 96 SER A C 1
ATOM 792 O O . SER A 1 96 ? -7.726 10.031 -9.588 1.00 89.44 96 SER A O 1
ATOM 794 N N . GLU A 1 97 ? -8.301 9.166 -7.611 1.00 88.38 97 GLU A N 1
ATOM 795 C CA . GLU A 1 97 ? -9.156 10.273 -7.174 1.00 88.38 97 GLU A CA 1
ATOM 796 C C . GLU A 1 97 ? -9.294 10.321 -5.645 1.00 88.38 97 GLU A C 1
ATOM 798 O O . GLU A 1 97 ? -8.991 9.346 -4.955 1.00 88.38 97 GLU A O 1
ATOM 803 N N . GLY A 1 98 ? -9.785 11.447 -5.115 1.00 88.38 98 GLY A N 1
ATOM 804 C CA . GLY A 1 98 ? -10.001 11.642 -3.675 1.00 88.38 98 GLY A CA 1
ATOM 805 C C . GLY A 1 98 ? -8.728 11.425 -2.854 1.00 88.38 98 GLY A C 1
ATOM 806 O O . GLY A 1 98 ? -7.637 11.734 -3.326 1.00 88.38 98 GLY A O 1
ATOM 807 N N . ASP A 1 99 ? -8.874 10.812 -1.676 1.00 81.81 99 ASP A N 1
ATOM 808 C CA . ASP A 1 99 ? -7.788 10.565 -0.714 1.00 81.81 99 ASP A CA 1
ATOM 809 C C . ASP A 1 99 ? -6.535 9.927 -1.342 1.00 81.81 99 ASP A C 1
ATOM 811 O O . ASP A 1 99 ? -5.414 10.220 -0.937 1.00 81.81 99 ASP A O 1
ATOM 815 N N . ALA A 1 100 ? -6.709 9.053 -2.340 1.00 86.56 100 ALA A N 1
ATOM 816 C CA . ALA A 1 100 ? -5.582 8.410 -3.010 1.00 86.56 100 ALA A CA 1
ATOM 817 C C . ALA A 1 100 ? -4.820 9.358 -3.939 1.00 86.56 100 ALA A C 1
ATOM 819 O O . ALA A 1 100 ? -3.600 9.267 -4.025 1.00 86.56 100 ALA A O 1
ATOM 820 N N . LEU A 1 101 ? -5.522 10.261 -4.627 1.00 90.94 101 LEU A N 1
ATOM 821 C CA . LEU A 1 101 ? -4.882 11.273 -5.464 1.00 90.94 101 LEU A CA 1
ATOM 822 C C . LEU A 1 101 ? -4.157 12.315 -4.608 1.00 90.94 101 LEU A C 1
ATOM 824 O O . LEU A 1 101 ? -3.040 12.694 -4.946 1.00 90.94 101 LEU A O 1
ATOM 828 N N . ASP A 1 102 ? -4.755 12.717 -3.485 1.00 88.56 102 ASP A N 1
ATOM 829 C CA . ASP A 1 102 ? -4.123 13.632 -2.531 1.00 88.56 102 ASP A CA 1
ATOM 830 C C . ASP A 1 102 ? -2.819 13.034 -1.982 1.00 88.56 102 ASP A C 1
ATOM 832 O O . ASP A 1 102 ? -1.786 13.701 -1.975 1.00 88.56 102 ASP A O 1
ATOM 836 N N . PHE A 1 103 ? -2.834 11.744 -1.626 1.00 86.31 103 PHE A N 1
ATOM 837 C CA . PHE A 1 103 ? -1.641 11.011 -1.199 1.00 86.31 103 PHE A CA 1
ATOM 838 C C . PHE A 1 103 ? -0.557 10.941 -2.286 1.00 86.31 103 PHE A C 1
ATOM 840 O O . PHE A 1 103 ? 0.622 11.132 -1.992 1.00 86.31 103 PHE A O 1
ATOM 847 N N . ILE A 1 104 ? -0.935 10.684 -3.544 1.00 88.44 104 ILE A N 1
ATOM 848 C CA . ILE A 1 104 ? 0.010 10.658 -4.673 1.00 88.44 104 ILE A CA 1
ATOM 849 C C . ILE A 1 104 ? 0.669 12.030 -4.855 1.00 88.44 104 ILE A C 1
ATOM 851 O O . ILE A 1 104 ? 1.891 12.097 -4.963 1.00 88.44 104 ILE A O 1
ATOM 855 N N . ASN A 1 105 ? -0.119 13.109 -4.861 1.00 88.31 105 ASN A N 1
ATOM 856 C CA . ASN A 1 105 ? 0.397 14.467 -5.040 1.00 88.31 105 ASN A CA 1
ATOM 857 C C . ASN A 1 105 ? 1.334 14.869 -3.890 1.00 88.31 105 ASN A C 1
ATOM 859 O O . ASN A 1 105 ? 2.400 15.421 -4.135 1.00 88.31 105 ASN A O 1
ATOM 863 N N . GLU A 1 106 ? 0.981 14.538 -2.643 1.00 85.94 106 GLU A N 1
ATOM 864 C CA . GLU A 1 106 ? 1.836 14.812 -1.483 1.00 85.94 106 GLU A CA 1
ATOM 865 C C . GLU A 1 106 ? 3.188 14.085 -1.578 1.00 85.94 106 GLU A C 1
ATOM 867 O O . GLU A 1 106 ? 4.227 14.640 -1.213 1.00 85.94 106 GLU A O 1
ATOM 872 N N . LEU A 1 107 ? 3.195 12.840 -2.062 1.00 82.62 107 LEU A N 1
ATOM 873 C CA . LEU A 1 107 ? 4.435 12.097 -2.278 1.00 82.62 107 LEU A CA 1
ATOM 874 C C . LEU A 1 107 ? 5.279 12.701 -3.404 1.00 82.62 107 LEU A C 1
ATOM 876 O O . LEU A 1 107 ? 6.491 12.821 -3.240 1.00 82.62 107 LEU A O 1
ATOM 880 N N . ASP A 1 108 ? 4.653 13.090 -4.514 1.00 83.31 108 ASP A N 1
ATOM 881 C CA . ASP A 1 108 ? 5.343 13.690 -5.658 1.00 83.31 108 ASP A CA 1
ATOM 882 C C . ASP A 1 108 ? 6.014 15.024 -5.282 1.00 83.31 108 ASP A C 1
ATOM 884 O O . ASP A 1 108 ? 7.200 15.226 -5.549 1.00 83.31 108 ASP A O 1
ATOM 888 N N . GLU A 1 109 ? 5.302 15.881 -4.539 1.00 81.25 109 GLU A N 1
ATOM 889 C CA . GLU A 1 109 ? 5.835 17.142 -4.005 1.00 81.25 109 GLU A CA 1
ATOM 890 C C . GLU A 1 109 ? 7.022 16.917 -3.058 1.00 81.25 109 GLU A C 1
ATOM 892 O O . GLU A 1 109 ? 8.038 17.606 -3.145 1.00 81.25 109 GLU A O 1
ATOM 897 N N . ARG A 1 110 ? 6.929 15.935 -2.152 1.00 77.50 110 ARG A N 1
ATOM 898 C CA . ARG A 1 110 ? 8.012 15.613 -1.203 1.00 77.50 110 ARG A CA 1
ATOM 899 C C . ARG A 1 110 ? 9.249 15.034 -1.880 1.00 77.50 110 ARG A C 1
ATOM 901 O O . ARG A 1 110 ? 10.347 15.160 -1.337 1.00 77.50 110 ARG A O 1
ATOM 908 N N . CYS A 1 111 ? 9.065 14.366 -3.011 1.00 73.00 111 CYS A N 1
ATOM 909 C CA . CYS A 1 111 ? 10.136 13.743 -3.774 1.00 73.00 111 CYS A CA 1
ATOM 910 C C . CYS A 1 111 ? 10.699 14.650 -4.876 1.00 73.00 111 CYS A C 1
ATOM 912 O O . CYS A 1 111 ? 11.606 14.208 -5.578 1.00 73.00 111 CYS A O 1
ATOM 914 N N . ASP A 1 112 ? 10.205 15.882 -5.035 1.00 74.44 112 ASP A N 1
ATOM 915 C CA . ASP A 1 112 ? 10.661 16.839 -6.058 1.00 74.44 112 ASP A CA 1
ATOM 916 C C . ASP A 1 112 ? 10.690 16.215 -7.472 1.00 74.44 112 ASP A C 1
ATOM 918 O O . ASP A 1 112 ? 11.658 16.341 -8.221 1.00 74.44 112 ASP A O 1
ATOM 922 N N . GLY A 1 113 ? 9.661 15.422 -7.804 1.00 65.19 113 GLY A N 1
ATOM 923 C CA . GLY A 1 113 ? 9.545 14.726 -9.093 1.00 65.19 113 GLY A CA 1
ATOM 924 C C . GLY A 1 113 ? 10.518 13.557 -9.309 1.00 65.19 113 GLY A C 1
ATOM 925 O O . GLY A 1 113 ? 10.582 13.003 -10.405 1.00 65.19 113 GLY A O 1
ATOM 926 N N . THR A 1 114 ? 11.277 13.147 -8.287 1.00 72.69 114 THR A N 1
ATOM 927 C CA . THR A 1 114 ? 12.185 11.981 -8.361 1.00 72.69 114 THR A CA 1
ATOM 928 C C . THR A 1 114 ? 11.515 10.656 -7.989 1.00 72.69 114 THR A C 1
ATOM 930 O O . THR A 1 114 ? 12.170 9.613 -7.982 1.00 72.69 114 THR A O 1
ATOM 933 N N . LEU A 1 115 ? 10.216 10.680 -7.672 1.00 79.06 115 LEU A N 1
ATOM 934 C CA . LEU A 1 115 ? 9.469 9.493 -7.278 1.00 79.06 115 LEU A CA 1
ATOM 935 C C . LEU A 1 115 ? 9.299 8.547 -8.467 1.00 79.06 115 LEU A C 1
ATOM 937 O O . LEU A 1 115 ? 8.590 8.844 -9.428 1.00 79.06 115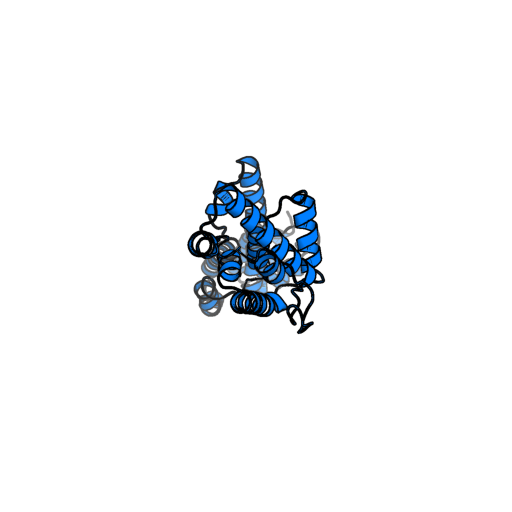 LEU A O 1
ATOM 941 N N . ASP A 1 116 ? 9.903 7.366 -8.377 1.00 83.88 116 ASP A N 1
ATOM 942 C CA . ASP A 1 116 ? 9.688 6.340 -9.382 1.00 83.88 116 ASP A CA 1
ATOM 943 C C . ASP A 1 116 ? 8.299 5.691 -9.221 1.00 83.88 116 ASP A C 1
ATOM 945 O O . ASP A 1 116 ? 7.788 5.437 -8.125 1.00 83.88 116 ASP A O 1
ATOM 949 N N . SER A 1 117 ? 7.668 5.419 -10.357 1.00 83.00 117 SER A N 1
ATOM 950 C CA . SER A 1 117 ? 6.314 4.876 -10.467 1.00 83.00 117 SER A CA 1
ATOM 951 C C . SER A 1 117 ? 6.159 3.493 -9.830 1.00 83.00 117 SER A C 1
ATOM 953 O O . SER A 1 117 ? 5.062 3.133 -9.390 1.00 83.00 117 SER A O 1
ATOM 955 N N . ARG A 1 118 ? 7.246 2.714 -9.738 1.00 85.19 118 ARG A N 1
ATOM 956 C CA . ARG A 1 118 ? 7.237 1.394 -9.104 1.00 85.19 118 ARG A CA 1
ATOM 957 C C . ARG A 1 118 ? 7.202 1.525 -7.585 1.00 85.19 118 ARG A C 1
ATOM 959 O O . ARG A 1 118 ? 6.370 0.861 -6.965 1.00 85.19 118 ARG A O 1
ATOM 966 N N . SER A 1 119 ? 8.015 2.404 -7.013 1.00 83.75 119 SER A N 1
ATOM 967 C CA . SER A 1 119 ? 7.978 2.776 -5.600 1.00 83.75 119 SER A CA 1
ATOM 968 C C . SER A 1 119 ? 6.630 3.373 -5.232 1.00 83.75 119 SER A C 1
ATOM 970 O O . SER A 1 119 ? 6.058 2.999 -4.208 1.00 83.75 119 SER A O 1
ATOM 972 N N . LEU A 1 120 ? 6.057 4.224 -6.090 1.00 85.56 120 LEU A N 1
ATOM 973 C CA . LEU A 1 120 ? 4.699 4.723 -5.891 1.00 85.56 120 LEU A CA 1
ATOM 974 C C . LEU A 1 120 ? 3.685 3.570 -5.809 1.00 85.56 120 LEU A C 1
ATOM 976 O O . LEU A 1 120 ? 2.862 3.529 -4.895 1.00 85.56 120 LEU A O 1
ATOM 980 N N . LEU A 1 121 ? 3.758 2.599 -6.721 1.00 86.62 121 LEU A N 1
ATOM 981 C CA . LEU A 1 121 ? 2.861 1.444 -6.719 1.00 86.62 121 LEU A CA 1
ATOM 982 C C . LEU A 1 121 ? 3.026 0.568 -5.463 1.00 86.62 121 LEU A C 1
ATOM 984 O O . LEU A 1 121 ? 2.028 0.083 -4.926 1.00 86.62 121 LEU A O 1
ATOM 988 N N . ASP A 1 122 ? 4.252 0.402 -4.960 1.00 83.69 122 ASP A N 1
ATOM 989 C CA . ASP A 1 122 ? 4.516 -0.296 -3.695 1.00 83.69 122 ASP A CA 1
ATOM 990 C C . ASP A 1 122 ? 3.949 0.457 -2.490 1.00 83.69 122 ASP A C 1
ATOM 992 O O . ASP A 1 122 ? 3.335 -0.157 -1.613 1.00 83.69 122 ASP A O 1
ATOM 996 N N . LEU A 1 123 ? 4.089 1.783 -2.464 1.00 83.50 123 LEU A N 1
ATOM 997 C CA . LEU A 1 123 ? 3.513 2.633 -1.424 1.00 83.50 123 LEU A CA 1
ATOM 998 C C . LEU A 1 123 ? 1.984 2.561 -1.435 1.00 83.50 123 LEU A C 1
ATOM 1000 O O . LEU A 1 123 ? 1.381 2.365 -0.383 1.00 83.50 123 LEU A O 1
ATOM 1004 N N . LEU A 1 124 ? 1.354 2.609 -2.609 1.00 85.44 124 LEU A N 1
ATOM 1005 C CA . LEU A 1 124 ? -0.095 2.444 -2.742 1.00 85.44 124 LEU A CA 1
ATOM 1006 C C . LEU A 1 124 ? -0.554 1.040 -2.330 1.00 85.44 124 LEU A C 1
ATOM 1008 O O . LEU A 1 124 ? -1.595 0.896 -1.691 1.00 85.44 124 LEU A O 1
ATOM 1012 N N . ASN A 1 125 ? 0.213 -0.006 -2.646 1.00 85.06 125 ASN A N 1
ATOM 1013 C CA . ASN A 1 125 ? -0.081 -1.366 -2.191 1.00 85.06 125 ASN A CA 1
ATOM 1014 C C . ASN A 1 125 ? 0.081 -1.524 -0.674 1.00 85.06 125 ASN A C 1
ATOM 1016 O O . ASN A 1 125 ? -0.675 -2.256 -0.038 1.00 85.06 125 ASN A O 1
ATOM 1020 N N . LYS A 1 126 ? 1.020 -0.806 -0.065 1.00 79.50 126 LYS A N 1
ATOM 1021 C CA . LYS A 1 126 ? 1.177 -0.775 1.388 1.00 79.50 126 LYS A CA 1
ATOM 1022 C C . LYS A 1 126 ? 0.034 -0.022 2.068 1.00 79.50 126 LYS A C 1
ATOM 1024 O O . LYS A 1 126 ? -0.503 -0.513 3.058 1.00 79.50 126 LYS A O 1
ATOM 1029 N N . GLU A 1 127 ? -0.339 1.131 1.525 1.00 82.75 127 GLU A N 1
ATOM 1030 C CA . GLU A 1 127 ? -1.362 2.015 2.087 1.00 82.75 127 GLU A CA 1
ATOM 1031 C C . GLU A 1 127 ? -2.775 1.446 1.892 1.00 82.75 127 GLU A C 1
ATOM 1033 O O . GLU A 1 127 ? -3.587 1.390 2.815 1.00 82.75 127 GLU A O 1
ATOM 1038 N N . TYR A 1 128 ? -3.064 0.939 0.693 1.00 82.00 128 TYR A N 1
ATOM 1039 C CA . TYR A 1 128 ? -4.411 0.543 0.287 1.00 82.00 128 TYR A CA 1
ATOM 1040 C C . TYR A 1 128 ? -4.552 -0.942 -0.081 1.00 82.00 128 TYR A C 1
ATOM 1042 O O . TYR A 1 128 ? -5.673 -1.452 -0.132 1.00 82.00 128 TYR A O 1
ATOM 1050 N N . GLY A 1 129 ? -3.450 -1.659 -0.318 1.00 68.12 129 GLY A N 1
ATOM 1051 C CA . GLY A 1 129 ? -3.434 -3.072 -0.731 1.00 68.12 129 GLY A CA 1
ATOM 1052 C C . GLY A 1 129 ? -3.645 -4.098 0.367 1.00 68.12 129 GLY A C 1
ATOM 1053 O O . GLY A 1 129 ? -3.700 -5.299 0.092 1.00 68.12 129 GLY A O 1
ATOM 1054 N N . ILE A 1 130 ? -3.870 -3.649 1.598 1.00 59.22 130 ILE A N 1
ATOM 1055 C CA . ILE A 1 130 ? -4.228 -4.526 2.704 1.00 59.22 130 ILE A CA 1
ATOM 1056 C C . ILE A 1 130 ? -5.637 -5.104 2.480 1.00 59.22 130 ILE A C 1
ATOM 1058 O O . ILE A 1 130 ? -6.643 -4.547 2.922 1.00 59.22 130 ILE A O 1
ATOM 1062 N N . GLU A 1 131 ? -5.700 -6.298 1.887 1.00 48.28 131 GLU A N 1
ATOM 1063 C CA . GLU A 1 131 ? -6.514 -7.365 2.463 1.00 48.28 131 GLU A CA 1
ATOM 1064 C C . GLU A 1 131 ? -5.720 -7.975 3.623 1.00 48.28 131 GLU A C 1
ATOM 1066 O O . GLU A 1 131 ? -4.736 -8.686 3.429 1.00 48.28 131 GLU A O 1
ATOM 1071 N N . ASN A 1 132 ? -6.151 -7.721 4.860 1.00 40.66 132 ASN A N 1
ATOM 1072 C CA . ASN A 1 132 ? -5.816 -8.617 5.963 1.00 40.66 132 ASN A CA 1
ATOM 1073 C C . ASN A 1 132 ? -6.254 -10.019 5.535 1.00 40.66 132 ASN A C 1
ATOM 1075 O O . ASN A 1 132 ? -7.460 -10.189 5.431 1.00 40.66 132 ASN A O 1
ATOM 1079 N N . ASN A 1 133 ? -5.332 -10.948 5.246 1.00 43.41 133 ASN A N 1
ATOM 1080 C CA . ASN A 1 133 ? -5.491 -12.418 5.279 1.00 43.41 133 ASN A CA 1
ATOM 1081 C C . ASN A 1 133 ? -4.254 -13.082 4.630 1.00 43.41 133 ASN A C 1
ATOM 1083 O O . ASN A 1 133 ? -4.283 -13.456 3.467 1.00 43.41 133 ASN A O 1
ATOM 1087 N N . SER A 1 134 ? -3.112 -13.185 5.312 1.00 38.09 134 SER A N 1
ATOM 1088 C CA . SER A 1 134 ? -2.669 -14.529 5.735 1.00 38.09 134 SER A CA 1
ATOM 1089 C C . SER A 1 134 ? -1.727 -14.536 6.947 1.00 38.09 134 SER A C 1
ATOM 1091 O O . SER A 1 134 ? -1.546 -15.582 7.555 1.00 38.09 134 SER A O 1
ATOM 1093 N N . VAL A 1 135 ? -1.191 -13.383 7.363 1.00 41.59 135 VAL A N 1
ATOM 1094 C CA . VAL A 1 135 ? -0.351 -13.262 8.580 1.00 41.59 135 VAL A CA 1
ATOM 1095 C C . VAL A 1 135 ? -1.177 -12.818 9.803 1.00 41.59 135 VAL A C 1
ATOM 1097 O O . VAL A 1 135 ? -0.724 -12.867 10.940 1.00 41.59 135 VAL A O 1
ATOM 1100 N N . LYS A 1 136 ? -2.443 -12.426 9.590 1.00 45.75 136 LYS A N 1
ATOM 1101 C CA . LYS A 1 136 ? -3.356 -11.933 10.638 1.00 45.75 136 LYS A CA 1
ATOM 1102 C C . LYS A 1 136 ? -4.476 -12.912 11.022 1.00 45.75 136 LYS A C 1
ATOM 1104 O O . LYS A 1 136 ? -5.349 -12.525 11.777 1.00 45.75 136 LYS A O 1
ATOM 1109 N N . SER A 1 137 ? -4.523 -14.157 10.548 1.00 48.50 137 SER A N 1
ATOM 1110 C CA . SER A 1 137 ? -5.597 -15.078 10.981 1.00 48.50 137 SER A CA 1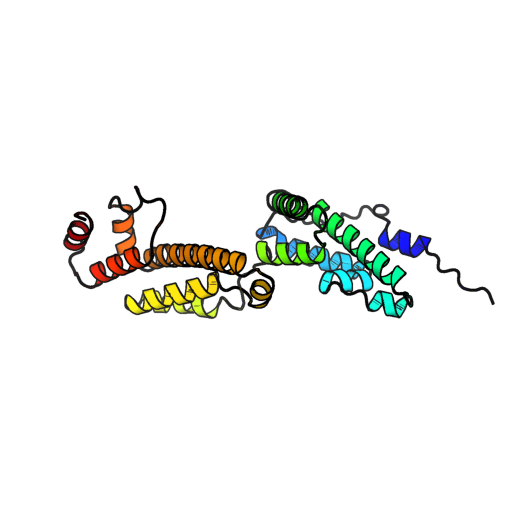
ATOM 1111 C C . SER A 1 137 ? -5.292 -15.752 12.321 1.00 48.50 137 SER A C 1
ATOM 1113 O O . SER A 1 137 ? -6.197 -15.929 13.132 1.00 48.50 137 SER A O 1
ATOM 1115 N N . GLU A 1 138 ? -4.029 -16.087 12.592 1.00 53.91 138 GLU A N 1
ATOM 1116 C CA . GLU A 1 138 ? -3.669 -16.895 13.760 1.00 53.91 138 GLU A CA 1
ATOM 1117 C C . GLU A 1 138 ? -3.880 -16.152 15.093 1.00 53.91 138 GLU A C 1
ATOM 1119 O O . GLU A 1 138 ? -4.581 -16.698 15.950 1.00 53.91 138 GLU A O 1
ATOM 1124 N N . PRO A 1 139 ? -3.424 -14.892 15.274 1.00 61.34 139 PRO A N 1
ATOM 1125 C CA . PRO A 1 139 ? -3.695 -14.157 16.505 1.00 61.34 139 PRO A CA 1
ATOM 1126 C C . PRO A 1 139 ? -5.200 -13.946 16.690 1.00 61.34 139 PRO A C 1
ATOM 1128 O O . PRO A 1 139 ? -5.763 -14.369 17.693 1.00 61.34 139 PRO A O 1
ATOM 1131 N N . TRP A 1 140 ? -5.892 -13.426 15.672 1.00 67.19 140 TRP A N 1
ATOM 1132 C CA . TRP A 1 140 ? -7.319 -13.103 15.750 1.00 67.19 140 TRP A CA 1
ATOM 1133 C C . TRP A 1 140 ? -8.217 -14.328 15.982 1.00 67.19 140 TRP A C 1
ATOM 1135 O O . TRP A 1 140 ? -9.238 -14.208 16.660 1.00 67.19 140 TRP A O 1
ATOM 1145 N N . SER A 1 141 ? -7.828 -15.514 15.500 1.00 72.06 141 SER A N 1
ATOM 1146 C CA . SER A 1 141 ? -8.561 -16.764 15.754 1.00 72.06 141 SER A CA 1
ATOM 1147 C C . SER A 1 141 ? -8.611 -17.154 17.237 1.00 72.06 141 SER 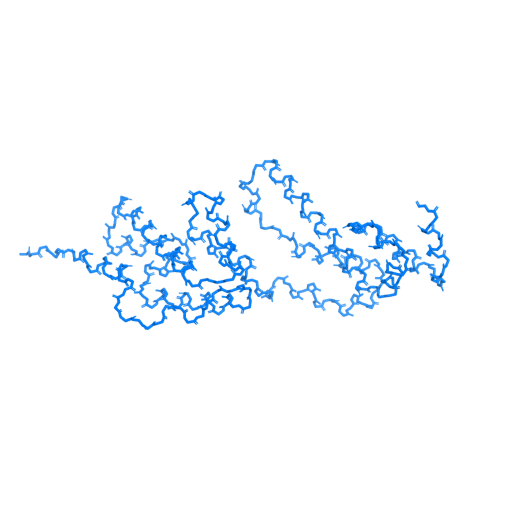A C 1
ATOM 1149 O O . SER A 1 141 ? -9.551 -17.821 17.669 1.00 72.06 141 SER A O 1
ATOM 1151 N N . ARG A 1 142 ? -7.642 -16.693 18.044 1.00 78.38 142 ARG A N 1
ATOM 1152 C CA . ARG A 1 142 ? -7.568 -16.953 19.491 1.00 78.38 142 ARG A CA 1
ATOM 1153 C C . ARG A 1 142 ? -8.445 -16.005 20.310 1.00 78.38 142 ARG A C 1
ATOM 1155 O O . ARG A 1 142 ? -8.661 -16.267 21.494 1.00 78.38 142 ARG A O 1
ATOM 1162 N N . LEU A 1 143 ? -9.002 -14.947 19.709 1.00 80.25 143 LEU A N 1
ATOM 1163 C CA . LEU A 1 143 ? -9.822 -13.950 20.405 1.00 80.25 143 LEU A CA 1
ATOM 1164 C C . LEU A 1 143 ? -10.966 -14.567 21.241 1.00 80.25 143 LEU A C 1
ATOM 1166 O O . LEU A 1 143 ? -11.092 -14.194 22.409 1.00 80.25 143 LEU A O 1
ATOM 1170 N N . PRO A 1 144 ? -11.766 -15.536 20.741 1.00 79.50 144 PRO A N 1
ATOM 1171 C CA . PRO A 1 144 ? -12.843 -16.134 21.534 1.00 79.50 144 PRO A CA 1
ATOM 1172 C C . PRO A 1 144 ? -12.352 -16.891 22.776 1.00 79.50 144 PRO A C 1
ATOM 1174 O O . PRO A 1 144 ? -13.065 -16.952 23.778 1.00 79.50 144 PRO A O 1
ATOM 1177 N N . LEU A 1 145 ? -11.145 -17.468 22.720 1.00 81.94 145 LEU A N 1
ATOM 1178 C CA . LEU A 1 145 ? -10.520 -18.169 23.845 1.00 81.94 145 LEU A CA 1
ATOM 1179 C C . LEU A 1 145 ? -9.968 -17.169 24.866 1.00 81.94 145 LEU A C 1
ATOM 1181 O O . LEU A 1 145 ? -10.212 -17.308 26.062 1.00 81.94 145 LEU A O 1
ATOM 1185 N N . VAL A 1 146 ? -9.303 -16.115 24.391 1.00 83.56 146 VAL A N 1
ATOM 1186 C CA . VAL A 1 146 ? -8.719 -15.060 25.233 1.00 83.56 146 VAL A CA 1
ATOM 1187 C C . VAL A 1 146 ? -9.791 -14.253 25.974 1.00 83.56 146 VAL A C 1
ATOM 1189 O O . VAL A 1 146 ? -9.604 -13.857 27.121 1.00 83.56 146 VAL A O 1
ATOM 1192 N N . LEU A 1 147 ? -10.974 -14.055 25.389 1.00 79.62 147 LEU A N 1
ATOM 1193 C CA . LEU A 1 147 ? -12.087 -13.408 26.100 1.00 79.62 147 LEU A CA 1
ATOM 1194 C C . LEU A 1 147 ? -12.550 -14.189 27.344 1.00 79.62 147 LEU A C 1
ATOM 1196 O O . LEU A 1 147 ? -13.176 -13.606 28.232 1.00 79.62 147 LEU A O 1
ATOM 1200 N N . LYS A 1 148 ? -12.239 -15.489 27.419 1.00 81.12 148 LYS A N 1
ATOM 1201 C CA . LYS A 1 148 ? -12.537 -16.363 28.562 1.00 81.12 148 LYS A CA 1
ATOM 1202 C C . LYS A 1 148 ? -11.334 -16.581 29.483 1.00 81.12 148 LYS A C 1
ATOM 1204 O O . LYS A 1 148 ? -11.511 -17.157 30.550 1.00 81.12 148 LYS A O 1
ATOM 1209 N N . SER A 1 149 ? -10.140 -16.139 29.093 1.00 84.25 149 SER A N 1
ATOM 1210 C CA . SER A 1 149 ? -8.928 -16.303 29.894 1.00 84.25 149 SER A CA 1
ATOM 1211 C C . SER A 1 149 ? -8.837 -15.258 31.005 1.00 84.25 149 SER A C 1
ATOM 1213 O O . SER A 1 149 ? -9.587 -14.270 31.022 1.00 84.25 149 SER A O 1
ATOM 1215 N N . ASP A 1 150 ? -7.882 -15.455 31.912 1.00 86.69 150 ASP A N 1
ATOM 1216 C CA . ASP A 1 150 ? -7.523 -14.461 32.916 1.00 86.69 150 ASP A CA 1
ATOM 1217 C C . ASP A 1 150 ? -6.919 -13.195 32.291 1.00 86.69 150 ASP A C 1
ATOM 1219 O O . ASP A 1 150 ? -6.643 -13.098 31.087 1.00 86.69 150 ASP A O 1
ATOM 1223 N N . ILE A 1 151 ? -6.731 -12.196 33.147 1.00 83.31 151 ILE A N 1
ATOM 1224 C CA . ILE A 1 151 ? -6.315 -10.866 32.743 1.00 83.31 151 ILE A CA 1
ATOM 1225 C C . ILE A 1 151 ? -4.887 -10.794 32.203 1.00 83.31 151 ILE A C 1
ATOM 1227 O O . ILE A 1 151 ? -4.612 -9.984 31.318 1.00 83.31 151 ILE A O 1
ATOM 1231 N N . ASN A 1 152 ? -3.980 -11.644 32.683 1.00 85.44 152 ASN A N 1
ATOM 1232 C CA . ASN A 1 152 ? -2.600 -11.653 32.215 1.00 85.44 152 ASN A CA 1
ATOM 1233 C C . ASN A 1 152 ? -2.518 -12.223 30.798 1.00 85.44 152 ASN A C 1
ATOM 1235 O O . ASN A 1 152 ? -1.800 -11.664 29.970 1.00 85.44 152 ASN A O 1
ATOM 1239 N N . GLU A 1 153 ? -3.309 -13.252 30.490 1.00 86.25 153 GLU A N 1
ATOM 1240 C CA . GLU A 1 153 ? -3.419 -13.785 29.127 1.00 86.25 153 GLU A CA 1
ATOM 1241 C C . GLU A 1 153 ? -4.024 -12.761 28.154 1.00 86.25 153 GLU A C 1
ATOM 1243 O O . GLU A 1 153 ? -3.529 -12.599 27.038 1.00 86.25 153 GLU A O 1
ATOM 1248 N N . ARG A 1 154 ? -5.009 -11.962 28.587 1.00 84.88 154 ARG A N 1
ATOM 1249 C CA . ARG A 1 154 ? -5.540 -10.851 27.770 1.00 84.88 154 ARG A CA 1
ATOM 1250 C C . ARG A 1 154 ? -4.493 -9.767 27.507 1.00 84.88 154 ARG A C 1
ATOM 1252 O O . ARG A 1 154 ? -4.404 -9.266 26.388 1.00 84.88 154 ARG A O 1
ATOM 1259 N N . ILE A 1 155 ? -3.685 -9.420 28.514 1.00 85.44 155 ILE A N 1
ATOM 1260 C CA . ILE A 1 155 ? -2.572 -8.460 28.387 1.00 85.44 155 ILE A CA 1
ATOM 1261 C C . ILE A 1 155 ? -1.512 -8.973 27.416 1.00 85.44 155 ILE A C 1
ATOM 1263 O O . ILE A 1 155 ? -1.073 -8.233 26.532 1.00 85.44 155 ILE A O 1
ATOM 1267 N N . LYS A 1 156 ? -1.110 -10.236 27.564 1.00 87.88 156 LYS A N 1
ATOM 1268 C CA . LYS A 1 156 ? -0.150 -10.888 26.673 1.00 87.88 156 LYS A CA 1
ATOM 1269 C C . LYS A 1 156 ? -0.658 -10.875 25.234 1.00 87.88 156 LYS A C 1
ATOM 1271 O O . LYS A 1 156 ? 0.050 -10.420 24.340 1.00 87.88 156 LYS A O 1
ATOM 1276 N N . TYR A 1 157 ? -1.913 -11.260 25.038 1.00 85.12 157 TYR A N 1
ATOM 1277 C CA . TYR A 1 157 ? -2.556 -11.252 23.735 1.00 85.12 157 TYR A CA 1
ATOM 1278 C C . TYR A 1 157 ? -2.624 -9.850 23.110 1.00 85.12 157 TYR A C 1
ATOM 1280 O O . TYR A 1 157 ? -2.299 -9.688 21.939 1.00 85.12 157 TYR A O 1
ATOM 1288 N N . ALA A 1 158 ? -2.962 -8.805 23.872 1.00 84.44 158 ALA A N 1
ATOM 1289 C CA . ALA A 1 158 ? -2.978 -7.437 23.348 1.00 84.44 158 ALA A CA 1
ATOM 1290 C C . ALA A 1 158 ? -1.599 -6.965 22.853 1.00 84.44 158 ALA A C 1
ATOM 1292 O O . ALA A 1 158 ? -1.513 -6.274 21.837 1.00 84.44 158 ALA A O 1
ATOM 1293 N N . ARG A 1 159 ? -0.517 -7.371 23.531 1.00 85.38 159 ARG A N 1
ATOM 1294 C CA . ARG A 1 159 ? 0.861 -7.091 23.096 1.00 85.38 159 ARG A CA 1
ATOM 1295 C C . ARG A 1 159 ? 1.230 -7.859 21.829 1.00 85.38 159 ARG A C 1
ATOM 1297 O O . ARG A 1 159 ? 1.783 -7.265 20.909 1.00 85.38 159 ARG A O 1
ATOM 1304 N N . GLU A 1 160 ? 0.893 -9.148 21.760 1.00 83.75 160 GLU A N 1
ATOM 1305 C CA . GLU A 1 160 ? 1.077 -9.970 20.552 1.00 83.75 160 GLU A CA 1
ATOM 1306 C C . GLU A 1 160 ? 0.367 -9.325 19.349 1.00 83.75 160 GLU A C 1
ATOM 1308 O O . GLU A 1 160 ? 0.953 -9.165 18.280 1.00 83.75 160 GLU A O 1
ATOM 1313 N N . MET A 1 161 ? -0.863 -8.858 19.555 1.00 81.62 161 MET A N 1
ATOM 1314 C CA . MET A 1 161 ? -1.674 -8.188 18.540 1.00 81.62 161 MET A CA 1
ATOM 1315 C C . MET A 1 161 ? -1.077 -6.857 18.081 1.00 81.62 161 MET A C 1
ATOM 1317 O O . MET A 1 161 ? -1.025 -6.595 16.883 1.00 81.62 161 MET A O 1
ATOM 1321 N N . ALA A 1 162 ? -0.579 -6.037 19.008 1.00 82.12 162 ALA A N 1
ATOM 1322 C CA . ALA A 1 162 ? 0.100 -4.789 18.670 1.00 82.12 162 ALA A CA 1
ATOM 1323 C C . ALA A 1 162 ? 1.368 -5.039 17.843 1.00 82.12 162 ALA A C 1
ATOM 1325 O O . ALA A 1 162 ? 1.611 -4.351 16.855 1.00 82.12 162 ALA A O 1
ATOM 1326 N N . ASN A 1 163 ? 2.143 -6.066 18.190 1.00 77.81 163 ASN A N 1
ATOM 1327 C CA . ASN A 1 163 ? 3.326 -6.433 17.419 1.00 77.81 163 ASN A CA 1
ATOM 1328 C C . ASN A 1 163 ? 2.958 -6.873 16.002 1.00 77.81 163 ASN A C 1
ATOM 1330 O O . ASN A 1 163 ? 3.629 -6.466 15.066 1.00 77.81 163 ASN A O 1
ATOM 1334 N N . VAL A 1 164 ? 1.871 -7.626 15.822 1.00 73.69 164 VAL A N 1
ATOM 1335 C CA . VAL A 1 164 ? 1.381 -8.034 14.493 1.00 73.69 164 VAL A CA 1
ATOM 1336 C C . VAL A 1 164 ? 0.853 -6.845 13.688 1.00 73.69 164 VAL A C 1
ATOM 1338 O O . VAL A 1 164 ? 1.093 -6.753 12.486 1.00 73.69 164 VAL A O 1
ATOM 1341 N N . CYS A 1 165 ? 0.127 -5.928 14.328 1.00 70.31 165 CYS A N 1
ATOM 1342 C CA . CYS A 1 165 ? -0.441 -4.751 13.672 1.00 70.31 165 CYS A CA 1
ATOM 1343 C C . CYS A 1 165 ? 0.615 -3.717 13.269 1.00 70.31 165 CYS A C 1
ATOM 1345 O O . CYS A 1 165 ? 0.412 -3.013 12.284 1.00 70.31 165 CYS A O 1
ATOM 1347 N N . TYR A 1 166 ? 1.724 -3.645 14.006 1.00 73.50 166 TYR A N 1
ATOM 1348 C CA . TYR A 1 166 ? 2.765 -2.635 13.831 1.00 73.50 166 TYR A CA 1
ATOM 1349 C C . TYR A 1 166 ? 4.153 -3.265 13.640 1.00 73.50 166 TYR A C 1
ATOM 1351 O O . TYR A 1 166 ? 5.147 -2.720 14.128 1.00 73.50 166 TYR A O 1
ATOM 1359 N N . ASN A 1 167 ? 4.243 -4.431 12.987 1.00 64.62 167 ASN A N 1
ATOM 1360 C CA . ASN A 1 167 ? 5.531 -4.995 12.578 1.00 64.62 167 ASN A CA 1
ATOM 1361 C C . ASN A 1 167 ? 5.998 -4.318 11.287 1.00 64.62 167 ASN A C 1
ATOM 1363 O O . ASN A 1 167 ? 5.206 -4.169 10.357 1.00 64.62 167 ASN A O 1
ATOM 1367 N N . PHE A 1 168 ? 7.271 -3.941 11.220 1.00 57.72 168 PHE A N 1
ATOM 1368 C CA . PHE A 1 168 ? 7.875 -3.411 9.999 1.00 57.72 168 PHE A CA 1
ATOM 1369 C C . PHE A 1 168 ? 8.804 -4.445 9.384 1.00 57.72 168 PHE A C 1
ATOM 1371 O O . PHE A 1 168 ? 9.481 -5.189 10.093 1.00 57.72 168 PHE A O 1
ATOM 1378 N N . ASP A 1 169 ? 8.829 -4.467 8.056 1.00 51.50 169 ASP A N 1
ATOM 1379 C CA . ASP A 1 169 ? 9.784 -5.261 7.300 1.00 51.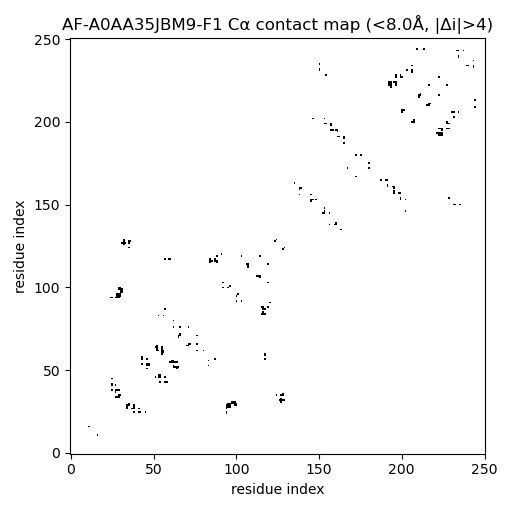50 169 ASP A CA 1
ATOM 1380 C C . ASP A 1 169 ? 11.195 -4.678 7.479 1.00 51.50 169 ASP A C 1
ATOM 1382 O O . ASP A 1 169 ? 11.412 -3.469 7.328 1.00 51.50 169 ASP A O 1
ATOM 1386 N N . GLY A 1 170 ? 12.155 -5.533 7.833 1.00 45.59 170 GLY A N 1
ATOM 1387 C CA . GLY A 1 170 ? 13.522 -5.138 8.179 1.00 45.59 170 GLY A CA 1
ATOM 1388 C C . GLY A 1 170 ? 14.277 -4.469 7.028 1.00 45.59 170 GLY A C 1
ATOM 1389 O O . GLY A 1 170 ? 15.236 -3.740 7.276 1.00 45.59 170 GLY A O 1
ATOM 1390 N N . GLN A 1 171 ? 13.821 -4.656 5.786 1.00 45.62 171 GLN A N 1
ATOM 1391 C CA . GLN A 1 171 ? 14.442 -4.073 4.595 1.00 45.62 171 GLN A CA 1
ATOM 1392 C C . GLN A 1 171 ? 14.273 -2.545 4.513 1.00 45.62 171 GLN A C 1
ATOM 1394 O O . GLN A 1 171 ? 15.218 -1.857 4.144 1.00 45.62 171 GLN A O 1
ATOM 1399 N N . TYR A 1 172 ? 13.131 -1.993 4.946 1.00 52.00 172 TYR A N 1
ATOM 1400 C CA . TYR A 1 172 ? 12.900 -0.537 4.977 1.00 52.00 172 TYR A CA 1
ATOM 1401 C C . TYR A 1 172 ? 13.683 0.155 6.102 1.00 52.00 172 TYR A C 1
ATOM 1403 O O . TYR A 1 172 ? 14.087 1.304 5.984 1.00 52.00 172 TYR A O 1
ATOM 1411 N N . ILE A 1 173 ? 13.931 -0.548 7.209 1.00 56.12 173 ILE A N 1
ATOM 1412 C CA . ILE A 1 173 ? 14.700 -0.009 8.340 1.00 56.12 173 ILE A CA 1
ATOM 1413 C C . ILE A 1 173 ? 16.189 0.118 7.980 1.00 56.12 173 ILE A C 1
ATOM 1415 O O . ILE A 1 173 ? 16.875 0.989 8.513 1.00 56.12 173 ILE A O 1
ATOM 1419 N N . ALA A 1 174 ? 16.689 -0.725 7.070 1.00 57.34 174 ALA A N 1
ATOM 1420 C CA . ALA A 1 174 ? 18.090 -0.741 6.657 1.00 57.34 174 ALA A CA 1
ATOM 1421 C C . ALA A 1 174 ? 18.507 0.487 5.827 1.00 57.34 174 ALA A C 1
ATOM 1423 O O . ALA A 1 174 ? 19.694 0.801 5.774 1.00 57.34 174 ALA A O 1
ATOM 1424 N N . THR A 1 175 ? 17.555 1.189 5.206 1.00 63.25 175 THR A N 1
ATOM 1425 C CA . THR A 1 175 ? 17.813 2.376 4.373 1.00 63.25 175 THR A CA 1
ATOM 1426 C C . THR A 1 175 ? 17.705 3.696 5.142 1.00 63.25 175 THR A C 1
ATOM 1428 O O . THR A 1 175 ? 17.966 4.752 4.573 1.00 63.25 175 THR A O 1
ATOM 1431 N N . LEU A 1 176 ? 17.308 3.662 6.419 1.00 73.00 176 LEU A N 1
ATOM 1432 C CA . LEU A 1 176 ? 17.118 4.858 7.243 1.00 73.00 176 LEU A CA 1
ATOM 1433 C C . LEU A 1 176 ? 18.409 5.270 7.950 1.00 73.00 176 LEU A C 1
ATOM 1435 O O . LEU A 1 176 ? 19.191 4.432 8.405 1.00 73.00 176 LEU A O 1
ATOM 1439 N N . THR A 1 177 ? 18.596 6.578 8.133 1.00 83.75 177 THR A N 1
ATOM 1440 C CA . THR A 1 177 ? 19.644 7.080 9.028 1.00 83.75 177 THR A CA 1
ATOM 1441 C C . THR A 1 177 ? 19.350 6.680 10.484 1.00 83.75 177 THR A C 1
ATOM 1443 O O . THR A 1 177 ? 18.193 6.435 10.843 1.00 83.75 177 THR A O 1
ATOM 1446 N N . PRO A 1 178 ? 20.360 6.648 11.376 1.00 83.12 178 PRO A N 1
ATOM 1447 C CA . PRO A 1 178 ? 20.145 6.331 12.792 1.00 83.12 178 PRO A CA 1
ATOM 1448 C C . PRO A 1 178 ? 19.097 7.224 13.478 1.00 83.12 178 PRO A C 1
ATOM 1450 O O . PRO A 1 178 ? 18.316 6.753 14.307 1.00 83.12 178 PRO A O 1
ATOM 1453 N N . GLU A 1 179 ? 19.038 8.505 13.108 1.00 81.00 179 GLU A N 1
ATOM 1454 C CA . GLU A 1 179 ? 18.054 9.455 13.631 1.00 81.00 179 GLU A CA 1
ATOM 1455 C C . GLU A 1 179 ? 16.635 9.147 13.128 1.00 81.00 179 GLU A C 1
ATOM 1457 O O . GLU A 1 179 ? 15.694 9.074 13.920 1.00 81.00 179 GLU A O 1
ATOM 1462 N N . GLN A 1 180 ? 16.480 8.883 11.826 1.00 72.69 180 GLN A N 1
ATOM 1463 C CA . GLN A 1 180 ? 15.198 8.492 11.231 1.00 72.69 180 GLN A CA 1
ATOM 1464 C C . GLN A 1 180 ? 14.684 7.177 11.814 1.00 72.69 180 GLN A C 1
ATOM 1466 O O . GLN A 1 180 ? 13.500 7.065 12.129 1.00 72.69 180 GLN A O 1
ATOM 1471 N N . LYS A 1 181 ? 15.580 6.208 12.021 1.00 74.50 181 LYS A N 1
ATOM 1472 C CA . LYS A 1 181 ? 15.265 4.940 12.676 1.00 74.50 181 LYS A CA 1
ATOM 1473 C C . LYS A 1 181 ? 14.760 5.162 14.102 1.00 74.50 181 LYS A C 1
ATOM 1475 O O . LYS A 1 181 ? 13.699 4.657 14.445 1.00 74.50 181 LYS A O 1
ATOM 1480 N N . THR A 1 182 ? 15.453 5.985 14.889 1.00 78.25 182 THR A N 1
ATOM 1481 C CA . THR A 1 182 ? 15.056 6.305 16.272 1.00 78.25 182 THR A CA 1
ATOM 1482 C C . THR A 1 182 ? 13.691 7.002 16.329 1.00 78.25 182 THR A C 1
ATOM 1484 O O . THR A 1 182 ? 12.854 6.690 17.178 1.00 78.25 182 THR A O 1
ATOM 1487 N N . ASN A 1 183 ? 13.434 7.952 15.426 1.00 75.81 183 ASN A N 1
ATOM 1488 C CA . ASN A 1 183 ? 12.157 8.664 15.369 1.00 75.81 183 ASN A CA 1
ATOM 1489 C C . ASN A 1 183 ? 11.010 7.752 14.912 1.00 75.81 183 ASN A C 1
ATOM 1491 O O . ASN A 1 183 ? 9.914 7.827 15.471 1.00 75.81 183 ASN A O 1
ATOM 1495 N N . LEU A 1 184 ? 11.270 6.863 13.950 1.00 73.56 184 LEU A N 1
ATOM 1496 C CA . LEU A 1 184 ? 10.314 5.861 13.493 1.00 73.56 184 LEU A CA 1
ATOM 1497 C C . LEU A 1 184 ? 9.988 4.854 14.604 1.00 73.56 184 LEU A C 1
ATOM 1499 O O . LEU A 1 184 ? 8.814 4.622 14.877 1.00 73.56 184 LEU A O 1
ATOM 1503 N N . GLU A 1 185 ? 10.999 4.317 15.291 1.00 77.00 185 GLU A N 1
ATOM 1504 C CA . GLU A 1 185 ? 10.823 3.428 16.447 1.00 77.00 185 GLU A CA 1
ATOM 1505 C C . GLU A 1 185 ? 9.966 4.097 17.530 1.00 77.00 185 GLU A C 1
ATOM 1507 O O . GLU A 1 185 ? 8.971 3.521 17.967 1.00 77.00 185 GLU A O 1
ATOM 1512 N N . ARG A 1 186 ? 10.250 5.362 17.873 1.00 79.06 186 ARG A N 1
ATOM 1513 C CA . ARG A 1 186 ? 9.462 6.123 18.856 1.00 79.06 186 ARG A CA 1
ATOM 1514 C C . ARG A 1 186 ? 8.002 6.314 18.426 1.00 79.06 186 ARG A C 1
ATOM 1516 O O . ARG A 1 186 ? 7.097 6.178 19.248 1.00 79.06 186 ARG A O 1
ATOM 1523 N N . ALA A 1 187 ? 7.757 6.635 17.155 1.00 74.94 187 ALA A N 1
ATOM 1524 C CA . ALA A 1 187 ? 6.403 6.815 16.628 1.00 74.94 187 ALA A CA 1
ATOM 1525 C C . ALA A 1 187 ? 5.612 5.496 16.610 1.00 74.94 187 ALA A C 1
ATOM 1527 O O . ALA A 1 187 ? 4.423 5.468 16.938 1.00 74.94 187 ALA A O 1
ATOM 1528 N N . ILE A 1 188 ? 6.278 4.391 16.272 1.00 75.12 188 ILE A N 1
ATOM 1529 C CA . ILE A 1 188 ? 5.691 3.050 16.280 1.00 75.12 188 ILE A CA 1
ATOM 1530 C C . ILE A 1 188 ? 5.367 2.617 17.701 1.00 75.12 188 ILE A C 1
ATOM 1532 O O . ILE A 1 188 ? 4.268 2.125 17.944 1.00 75.12 188 ILE A O 1
ATOM 1536 N N . ASP A 1 189 ? 6.286 2.817 18.640 1.00 79.69 189 ASP A N 1
ATOM 1537 C CA . ASP A 1 189 ? 6.061 2.476 20.039 1.00 79.69 189 ASP A CA 1
ATOM 1538 C C . ASP A 1 189 ? 4.890 3.271 20.615 1.00 79.69 189 ASP A C 1
ATOM 1540 O O . ASP A 1 189 ? 4.041 2.692 21.294 1.00 79.69 189 ASP A O 1
ATOM 1544 N N . ALA A 1 190 ? 4.752 4.552 20.255 1.00 76.38 190 ALA A N 1
ATOM 1545 C CA . ALA A 1 190 ? 3.579 5.344 20.614 1.00 76.38 190 ALA A CA 1
ATOM 1546 C C . ALA A 1 190 ? 2.278 4.731 20.059 1.00 76.38 190 ALA A C 1
ATOM 1548 O O . ALA A 1 190 ? 1.301 4.589 20.796 1.00 76.38 190 ALA A O 1
ATOM 1549 N N . LYS A 1 191 ? 2.268 4.292 18.793 1.00 76.31 191 LYS A N 1
ATOM 1550 C CA . LYS A 1 191 ? 1.094 3.654 18.172 1.00 76.31 191 LYS A CA 1
ATOM 1551 C C . LYS A 1 191 ? 0.785 2.266 18.731 1.00 76.31 191 LYS A C 1
ATOM 1553 O O . LYS A 1 191 ? -0.383 1.938 18.932 1.00 76.31 191 LYS A O 1
ATOM 1558 N N . ARG A 1 192 ? 1.805 1.467 19.051 1.00 81.44 192 ARG A N 1
ATOM 1559 C CA . ARG A 1 192 ? 1.653 0.186 19.757 1.00 81.44 192 ARG A CA 1
ATOM 1560 C C . ARG A 1 192 ? 1.059 0.404 21.142 1.00 81.44 192 ARG A C 1
ATOM 1562 O O . ARG A 1 192 ? 0.132 -0.307 21.518 1.00 81.44 192 ARG A O 1
ATOM 1569 N N . ASN A 1 193 ? 1.554 1.397 21.876 1.00 79.56 193 ASN A N 1
ATOM 1570 C CA . ASN A 1 193 ? 1.073 1.745 23.211 1.00 79.56 193 ASN A CA 1
ATOM 1571 C C . ASN A 1 193 ? -0.408 2.162 23.189 1.00 79.56 193 ASN A C 1
ATOM 1573 O O . ASN A 1 193 ? -1.223 1.656 23.966 1.00 79.56 193 ASN A O 1
ATOM 1577 N N . GLU A 1 194 ? -0.768 3.02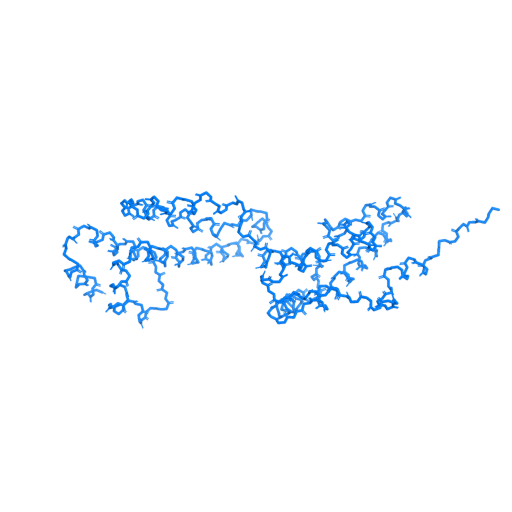0 22.235 1.00 77.06 194 GLU A N 1
ATOM 1578 C CA . GLU A 1 194 ? -2.140 3.461 21.985 1.00 77.06 194 GLU A CA 1
ATOM 1579 C C . GLU A 1 194 ? -3.055 2.267 21.646 1.00 77.06 194 GLU A C 1
ATOM 1581 O O . GLU A 1 194 ? -4.107 2.075 22.262 1.00 77.06 194 GLU A O 1
ATOM 1586 N N . PHE A 1 195 ? -2.619 1.393 20.734 1.00 80.81 195 PHE A N 1
ATOM 1587 C CA . PHE A 1 195 ? -3.372 0.201 20.350 1.00 80.81 195 PHE A CA 1
ATOM 1588 C C . PHE A 1 195 ? -3.591 -0.760 21.520 1.00 80.81 195 PHE A C 1
ATOM 1590 O O . PHE A 1 195 ? -4.725 -1.178 21.753 1.00 80.81 195 PHE A O 1
ATOM 1597 N N . ILE A 1 196 ? -2.538 -1.104 22.276 1.00 82.88 196 ILE A N 1
ATOM 1598 C CA . ILE A 1 196 ? -2.638 -2.007 23.437 1.00 82.88 196 ILE A CA 1
ATOM 1599 C C . ILE A 1 196 ? -3.676 -1.468 24.422 1.00 82.88 196 ILE A C 1
ATOM 1601 O O . ILE A 1 196 ? -4.509 -2.230 24.915 1.00 82.88 196 ILE A O 1
ATOM 1605 N N . SER A 1 197 ? -3.656 -0.159 24.670 1.00 80.44 197 SER A N 1
ATOM 1606 C CA . SER A 1 197 ? -4.580 0.515 25.581 1.00 80.44 197 SER A CA 1
ATOM 1607 C C . SER A 1 197 ? -6.035 0.343 25.149 1.00 80.44 197 SER A C 1
ATOM 1609 O O . SER A 1 197 ? -6.853 -0.186 25.906 1.00 80.44 197 SER A O 1
ATOM 1611 N N . TYR A 1 198 ? -6.369 0.726 23.915 1.00 78.31 198 TYR A N 1
ATOM 1612 C CA . TYR A 1 198 ? -7.741 0.619 23.414 1.00 78.31 198 TYR A CA 1
ATOM 1613 C C . TYR A 1 198 ? -8.203 -0.829 23.277 1.00 78.31 198 TYR A C 1
ATOM 1615 O O . TYR A 1 198 ? -9.345 -1.159 23.611 1.00 78.31 198 TYR A O 1
ATOM 1623 N N . PHE A 1 199 ? -7.310 -1.707 22.827 1.00 81.19 199 PHE A N 1
ATOM 1624 C CA . PHE A 1 199 ? -7.620 -3.113 22.643 1.00 81.19 199 PHE A CA 1
ATOM 1625 C C . PHE A 1 199 ? -7.891 -3.802 23.985 1.00 81.19 199 PHE A C 1
ATOM 1627 O O . PHE A 1 199 ? -8.879 -4.522 24.110 1.00 81.19 199 PHE A O 1
ATOM 1634 N N . LEU A 1 200 ? -7.114 -3.513 25.035 1.00 81.38 200 LEU A N 1
ATOM 1635 C CA . LEU A 1 200 ? -7.379 -4.049 26.374 1.00 81.38 200 LEU A CA 1
ATOM 1636 C C . LEU A 1 200 ? -8.700 -3.563 26.966 1.00 81.38 200 LEU A C 1
ATOM 1638 O O . LEU A 1 200 ? -9.426 -4.357 27.564 1.00 81.38 200 LEU A O 1
ATOM 1642 N N . LEU A 1 201 ? -9.057 -2.295 26.757 1.00 76.50 201 LEU A N 1
ATOM 1643 C CA . LEU A 1 201 ? -10.361 -1.777 27.179 1.00 76.50 201 LEU A CA 1
ATOM 1644 C C . LEU A 1 201 ? -11.521 -2.449 26.436 1.00 76.50 201 LEU A C 1
ATOM 1646 O O . LEU A 1 201 ? -12.595 -2.634 27.012 1.00 76.50 201 LEU A O 1
ATOM 1650 N N . ALA A 1 202 ? -11.316 -2.861 25.183 1.00 76.31 202 ALA A N 1
ATOM 1651 C CA . ALA A 1 202 ? -12.290 -3.664 24.450 1.00 76.31 202 ALA A CA 1
ATOM 1652 C C . ALA A 1 202 ? -12.390 -5.103 24.994 1.00 76.31 202 ALA A C 1
ATOM 1654 O O . ALA A 1 202 ? -13.494 -5.635 25.109 1.00 76.31 202 ALA A O 1
ATOM 1655 N N . LEU A 1 203 ? -11.265 -5.716 25.385 1.00 75.19 203 LEU A N 1
ATOM 1656 C CA . LEU A 1 203 ? -11.216 -7.066 25.970 1.00 75.19 203 LEU A CA 1
ATOM 1657 C C . LEU A 1 203 ? -11.729 -7.135 27.419 1.00 75.19 203 LEU A C 1
ATOM 1659 O O . LEU A 1 203 ? -12.028 -8.225 27.920 1.00 75.19 203 LEU A O 1
ATOM 1663 N N . VAL A 1 204 ? -11.836 -5.991 28.102 1.00 75.94 204 VAL A N 1
ATOM 1664 C CA . VAL A 1 204 ? -12.325 -5.878 29.485 1.00 75.94 204 VAL A CA 1
ATOM 1665 C C . VAL A 1 204 ? -13.416 -4.795 29.570 1.00 75.94 204 VAL A C 1
ATOM 1667 O O . VAL A 1 204 ? -13.192 -3.715 30.123 1.00 75.94 204 VAL A O 1
ATOM 1670 N N . PRO A 1 205 ? -14.640 -5.066 29.070 1.00 65.94 205 PRO A N 1
ATOM 1671 C CA . PRO A 1 205 ? -15.706 -4.059 28.976 1.00 65.94 205 PRO A CA 1
ATOM 1672 C C . PRO A 1 205 ? -16.101 -3.432 30.320 1.00 65.94 205 PRO A C 1
ATOM 1674 O O . PRO A 1 205 ? -16.538 -2.282 30.372 1.00 65.94 205 PRO A O 1
ATOM 1677 N N . ASN A 1 206 ? -15.922 -4.170 31.420 1.00 67.06 206 ASN A N 1
ATOM 1678 C CA . ASN A 1 206 ? -16.180 -3.666 32.767 1.00 67.06 206 ASN A CA 1
ATOM 1679 C C . ASN A 1 206 ? -15.197 -2.553 33.158 1.00 67.06 206 ASN A C 1
ATOM 1681 O O . ASN A 1 206 ? -15.625 -1.580 33.767 1.00 67.06 206 ASN A O 1
ATOM 1685 N N . ALA A 1 207 ? -13.925 -2.637 32.749 1.00 64.06 207 ALA A N 1
ATOM 1686 C CA . ALA A 1 207 ? -12.931 -1.585 32.972 1.00 64.06 207 ALA A CA 1
ATOM 1687 C C . ALA A 1 207 ? -13.184 -0.359 32.075 1.00 64.06 207 ALA A C 1
ATOM 1689 O O . ALA A 1 207 ? -13.012 0.776 32.518 1.00 64.06 207 ALA A O 1
ATOM 1690 N N . ARG A 1 208 ? -13.693 -0.571 30.848 1.00 60.72 208 ARG A N 1
ATOM 1691 C CA . ARG A 1 208 ? -14.050 0.504 29.902 1.00 60.72 208 ARG A CA 1
ATOM 1692 C C . ARG A 1 208 ? -15.043 1.507 30.487 1.00 60.72 208 ARG A C 1
ATOM 1694 O O . ARG A 1 208 ? -14.870 2.707 30.288 1.00 60.72 208 ARG A O 1
ATOM 1701 N N . LYS A 1 209 ? -16.063 1.036 31.218 1.00 57.59 209 LYS A N 1
ATOM 1702 C CA . LYS A 1 209 ? -17.029 1.927 31.884 1.00 57.59 209 LYS A CA 1
ATOM 1703 C C . LYS A 1 209 ? -16.335 2.863 32.875 1.00 57.59 209 LYS A C 1
ATOM 1705 O O . LYS A 1 209 ? -16.681 4.029 32.920 1.00 57.59 209 LYS A O 1
ATOM 1710 N N . TYR A 1 210 ? -15.320 2.410 33.606 1.00 55.78 210 TYR A N 1
ATOM 1711 C CA . TYR A 1 210 ? -14.619 3.258 34.575 1.00 55.78 210 TYR A CA 1
ATOM 1712 C C . TYR A 1 210 ? -13.596 4.195 33.931 1.00 55.78 210 TYR A C 1
ATOM 1714 O O . TYR A 1 210 ? -13.512 5.345 34.351 1.00 55.78 210 TYR A O 1
ATOM 1722 N N . CYS A 1 211 ? -12.889 3.767 32.880 1.00 55.34 211 CYS A N 1
ATOM 1723 C CA . CYS A 1 211 ? -12.007 4.657 32.113 1.00 55.34 211 CYS A CA 1
ATOM 1724 C C . CYS A 1 211 ? -12.758 5.828 31.465 1.00 55.34 211 CYS A C 1
ATOM 1726 O O . CYS A 1 211 ? -12.190 6.905 31.330 1.00 55.34 211 CYS A O 1
ATOM 1728 N N . LEU A 1 212 ? -14.019 5.617 31.066 1.00 51.09 212 LEU A N 1
ATOM 1729 C CA . LEU A 1 212 ? -14.859 6.643 30.438 1.00 51.09 212 LEU A CA 1
ATOM 1730 C C . LEU A 1 212 ? -15.724 7.427 31.441 1.00 51.09 212 LEU A C 1
ATOM 1732 O O . LEU A 1 212 ? -16.057 8.574 31.168 1.00 51.09 212 LEU A O 1
ATOM 1736 N N . CYS A 1 213 ? -16.109 6.830 32.578 1.00 43.38 213 CYS A N 1
ATOM 1737 C CA . CYS A 1 213 ? -16.945 7.485 33.598 1.00 43.38 213 CYS A CA 1
ATOM 1738 C C . CYS A 1 213 ? -16.154 8.199 34.699 1.00 43.38 213 CYS A C 1
ATOM 1740 O O . CYS A 1 213 ? -16.733 8.989 35.438 1.00 43.38 213 CYS A O 1
ATOM 1742 N N . SER A 1 214 ? -14.859 7.932 34.835 1.00 44.78 214 SER A N 1
ATOM 1743 C CA . SER A 1 214 ? -13.961 8.781 35.615 1.00 44.78 214 SER A CA 1
ATOM 1744 C C . SER A 1 214 ? -13.158 9.630 34.637 1.00 44.78 214 SER A C 1
ATOM 1746 O O . SER A 1 214 ? -12.863 9.164 33.542 1.00 44.78 214 SER A O 1
ATOM 1748 N N . ASN A 1 215 ? -12.843 10.873 34.993 1.00 43.72 215 ASN A N 1
ATOM 1749 C CA . ASN A 1 215 ? -12.231 11.916 34.153 1.00 43.72 215 ASN A CA 1
ATOM 1750 C C . ASN A 1 215 ? -10.848 11.581 33.526 1.00 43.72 215 ASN A C 1
ATOM 1752 O O . ASN A 1 215 ? -10.111 12.483 33.142 1.00 43.72 215 ASN A O 1
ATOM 1756 N N . TYR A 1 216 ? -10.481 10.306 33.395 1.00 43.09 216 TYR A N 1
ATOM 1757 C CA . TYR A 1 216 ? -9.217 9.812 32.862 1.00 43.09 216 TYR A CA 1
ATOM 1758 C C . TYR A 1 216 ? -9.045 10.100 31.364 1.00 43.09 216 TYR A C 1
ATOM 1760 O O . TYR A 1 216 ? -7.961 10.477 30.932 1.00 43.09 216 TYR A O 1
ATOM 1768 N N . VAL A 1 217 ? -10.115 9.970 30.572 1.00 44.69 217 VAL A N 1
ATOM 1769 C CA . VAL A 1 217 ? -10.078 10.193 29.109 1.00 44.69 217 VAL A CA 1
ATOM 1770 C C . VAL A 1 217 ? -10.481 11.627 28.729 1.00 44.69 217 VAL A C 1
ATOM 1772 O O . VAL A 1 217 ? -10.233 12.067 27.614 1.00 44.69 217 VAL A O 1
ATOM 1775 N N . GLY A 1 218 ? -11.070 12.389 29.657 1.00 40.06 218 GLY A N 1
ATOM 1776 C CA . GLY A 1 218 ? -11.553 13.750 29.393 1.00 40.06 218 GLY A CA 1
ATOM 1777 C C . GLY A 1 218 ? -10.486 14.850 29.456 1.00 40.06 218 GLY A C 1
ATOM 1778 O O . GLY A 1 218 ? -10.750 15.953 28.992 1.00 40.06 218 GLY A O 1
ATOM 1779 N N . ILE A 1 219 ? -9.308 14.578 30.036 1.00 45.38 219 ILE A N 1
ATOM 1780 C CA . ILE A 1 219 ? -8.266 15.600 30.279 1.00 45.38 219 ILE A CA 1
ATOM 1781 C C . ILE A 1 219 ? -6.926 15.249 29.606 1.00 45.38 219 ILE A C 1
ATOM 1783 O O . ILE A 1 219 ? -6.171 16.149 29.242 1.00 45.38 219 ILE A O 1
ATOM 1787 N N . LYS A 1 220 ? -6.623 13.963 29.380 1.00 46.88 220 LYS A N 1
ATOM 1788 C CA . LYS A 1 220 ? -5.398 13.536 28.686 1.00 46.88 220 LYS A CA 1
ATOM 1789 C C . LYS A 1 220 ? -5.655 13.333 27.191 1.00 46.88 220 LYS A C 1
ATOM 1791 O O . LYS A 1 220 ? -6.556 12.597 26.805 1.00 46.88 220 LYS A O 1
ATOM 1796 N N . THR A 1 221 ? -4.811 13.933 26.351 1.00 49.59 221 THR A N 1
ATOM 1797 C CA . THR A 1 221 ? -4.806 13.734 24.889 1.00 49.59 221 THR A CA 1
ATOM 1798 C C . THR A 1 221 ? -4.167 12.409 24.464 1.00 49.59 221 THR A C 1
ATOM 1800 O O . THR A 1 221 ? -4.222 12.057 23.288 1.00 49.59 221 THR A O 1
ATOM 1803 N N . THR A 1 222 ? -3.567 11.665 25.401 1.00 56.72 222 THR A N 1
ATOM 1804 C CA . THR A 1 222 ? -2.880 10.393 25.151 1.00 56.72 222 THR A CA 1
ATOM 1805 C C . THR A 1 222 ? -3.200 9.362 26.235 1.00 56.72 222 THR A C 1
ATOM 1807 O O . THR A 1 222 ? -3.361 9.696 27.409 1.00 56.72 222 THR A O 1
ATOM 1810 N N . ILE A 1 223 ? -3.307 8.093 25.830 1.00 64.69 223 ILE A N 1
ATOM 1811 C CA . ILE A 1 223 ? -3.574 6.953 26.714 1.00 64.69 223 ILE A CA 1
ATOM 1812 C C . ILE A 1 223 ? -2.346 6.036 26.761 1.00 64.69 223 ILE A C 1
ATOM 1814 O O . ILE A 1 223 ? -1.795 5.683 25.718 1.00 64.69 223 ILE A O 1
ATOM 1818 N N . ASP A 1 224 ? -1.905 5.671 27.966 1.00 75.75 224 ASP A N 1
ATOM 1819 C CA . ASP A 1 224 ? -0.729 4.824 28.182 1.00 75.75 224 ASP A CA 1
ATOM 1820 C C . ASP A 1 224 ? -1.121 3.396 28.594 1.00 75.75 224 ASP A C 1
ATOM 1822 O O . ASP A 1 224 ? -1.960 3.186 29.478 1.00 75.75 224 ASP A O 1
ATOM 1826 N N . SER A 1 225 ? -0.489 2.390 27.983 1.00 77.00 225 SER A N 1
ATOM 1827 C CA . SER A 1 225 ? -0.848 0.991 28.229 1.00 77.00 225 SER A CA 1
ATOM 1828 C C . SER A 1 225 ? -0.466 0.516 29.624 1.00 77.00 225 SER A C 1
ATOM 1830 O O . SER A 1 225 ? -1.135 -0.367 30.158 1.00 77.00 225 SER A O 1
ATOM 1832 N N . THR A 1 226 ? 0.552 1.100 30.259 1.00 80.69 226 THR A N 1
ATOM 1833 C CA . THR A 1 226 ? 0.937 0.765 31.636 1.00 80.69 226 THR A CA 1
ATOM 1834 C C . THR A 1 226 ? -0.140 1.219 32.611 1.00 80.69 226 THR A C 1
ATOM 1836 O O . THR A 1 226 ? -0.539 0.446 33.486 1.00 80.69 226 THR A O 1
ATOM 1839 N N . GLU A 1 227 ? -0.663 2.436 32.429 1.00 74.56 227 GLU A N 1
ATOM 1840 C CA . GLU A 1 227 ? -1.780 2.970 33.218 1.00 74.56 227 GLU A CA 1
ATOM 1841 C C . GLU A 1 227 ? -3.022 2.074 33.081 1.00 74.56 227 GLU A C 1
ATOM 1843 O O . GLU A 1 227 ? -3.596 1.637 34.084 1.00 74.56 227 GLU A O 1
ATOM 1848 N N . VAL A 1 228 ? -3.380 1.704 31.846 1.00 77.19 228 VAL A N 1
ATOM 1849 C CA . VAL A 1 228 ? -4.520 0.818 31.559 1.00 77.19 228 VAL A CA 1
ATOM 1850 C C . VAL A 1 228 ? -4.328 -0.575 32.166 1.00 77.19 228 VAL A C 1
ATOM 1852 O O . VAL A 1 228 ? -5.245 -1.108 32.792 1.00 77.19 228 VAL A O 1
ATOM 1855 N N . ILE A 1 229 ? -3.139 -1.170 32.041 1.00 82.94 229 ILE A N 1
ATOM 1856 C CA . ILE A 1 229 ? -2.820 -2.487 32.613 1.00 82.94 229 ILE A CA 1
ATOM 1857 C C . ILE A 1 229 ? -2.918 -2.465 34.141 1.00 82.94 229 ILE A C 1
ATOM 1859 O O . ILE A 1 229 ? -3.488 -3.387 34.730 1.00 82.94 229 ILE A O 1
ATOM 1863 N N . ASN A 1 230 ? -2.376 -1.432 34.791 1.00 78.44 230 ASN A N 1
ATOM 1864 C CA . ASN A 1 230 ? -2.413 -1.296 36.247 1.00 78.44 230 ASN A CA 1
ATOM 1865 C C . ASN A 1 230 ? -3.848 -1.174 36.763 1.00 78.44 230 ASN A C 1
ATOM 1867 O O . ASN A 1 230 ? -4.216 -1.856 37.721 1.00 78.44 230 ASN A O 1
ATOM 1871 N N . LEU A 1 231 ? -4.668 -0.367 36.090 1.00 74.62 231 LEU A N 1
ATOM 1872 C CA . LEU A 1 231 ? -6.081 -0.214 36.412 1.00 74.62 231 LEU A CA 1
ATOM 1873 C C . LEU A 1 231 ? -6.829 -1.544 36.268 1.00 74.62 231 LEU A C 1
ATOM 1875 O O . LEU A 1 231 ? -7.519 -1.985 37.186 1.00 74.62 231 LEU A O 1
ATOM 1879 N N . ILE A 1 232 ? -6.660 -2.210 35.126 1.00 76.94 232 ILE A N 1
ATOM 1880 C CA . ILE A 1 232 ? -7.312 -3.483 34.823 1.00 76.94 232 ILE A CA 1
ATOM 1881 C C . ILE A 1 232 ? -6.931 -4.563 35.854 1.00 76.94 232 ILE A C 1
ATOM 1883 O O . ILE A 1 232 ? -7.804 -5.270 36.358 1.00 76.94 232 ILE A O 1
ATOM 1887 N N . LYS A 1 233 ? -5.649 -4.658 36.230 1.00 78.19 233 LYS A N 1
ATOM 1888 C CA . LYS A 1 233 ? -5.183 -5.577 37.283 1.00 78.19 233 LYS A CA 1
ATOM 1889 C C . LYS A 1 233 ? -5.749 -5.237 38.661 1.00 78.19 233 LYS A C 1
ATOM 1891 O O . LYS A 1 233 ? -5.972 -6.140 39.465 1.00 78.19 233 LYS A O 1
ATOM 1896 N N . ALA A 1 234 ? -5.953 -3.955 38.957 1.00 70.69 234 ALA A N 1
ATOM 1897 C CA . ALA A 1 234 ? -6.557 -3.536 40.213 1.00 70.69 234 ALA A CA 1
ATOM 1898 C C . ALA A 1 234 ? -8.036 -3.950 40.290 1.00 70.69 234 ALA A C 1
ATOM 1900 O O . ALA A 1 234 ? -8.455 -4.445 41.331 1.00 70.69 234 ALA A O 1
ATOM 1901 N N . PHE A 1 235 ? -8.786 -3.842 39.186 1.00 66.62 235 PHE A N 1
ATOM 1902 C CA . PHE A 1 235 ? -10.166 -4.337 39.099 1.00 66.62 235 PHE A CA 1
ATOM 1903 C C . PHE A 1 235 ? -10.273 -5.847 39.303 1.00 66.62 235 PHE A C 1
ATOM 1905 O O . PHE A 1 235 ? -11.150 -6.295 40.034 1.00 66.62 235 PHE A O 1
ATOM 1912 N N . ASP A 1 236 ? -9.378 -6.621 38.690 1.00 67.94 236 ASP A N 1
ATOM 1913 C CA . ASP A 1 236 ? -9.387 -8.087 38.772 1.00 67.94 236 ASP A CA 1
ATOM 1914 C C . ASP A 1 236 ? -9.151 -8.601 40.207 1.00 67.94 236 ASP A C 1
ATOM 1916 O O . ASP A 1 236 ? -9.744 -9.587 40.637 1.00 67.94 236 ASP A O 1
ATOM 1920 N N . LYS A 1 237 ? -8.340 -7.885 40.999 1.00 58.59 237 LYS A N 1
ATOM 1921 C CA . LYS A 1 237 ? -8.039 -8.241 42.398 1.00 58.59 237 LYS A CA 1
ATOM 1922 C C . LYS A 1 237 ? -9.113 -7.836 43.404 1.00 58.59 237 LYS A C 1
ATOM 1924 O O . LYS A 1 237 ? -9.086 -8.310 44.538 1.00 58.59 237 LYS A O 1
ATOM 1929 N N . THR A 1 238 ? -10.026 -6.944 43.039 1.00 51.06 238 THR A N 1
ATOM 1930 C CA . THR A 1 238 ? -11.050 -6.442 43.955 1.00 51.06 238 THR A CA 1
ATOM 1931 C C . THR A 1 238 ? -12.428 -6.817 43.448 1.00 51.06 238 THR A C 1
ATOM 1933 O O . THR A 1 238 ? -12.951 -6.196 42.527 1.00 51.06 238 THR A O 1
ATOM 1936 N N . SER A 1 239 ? -13.095 -7.739 44.135 1.00 46.72 239 SER A N 1
ATOM 1937 C CA . SER A 1 239 ? -14.515 -8.071 43.939 1.00 46.72 239 SER A CA 1
ATOM 1938 C C . SER A 1 239 ? -15.476 -6.896 44.220 1.00 46.72 239 SER A C 1
ATOM 1940 O O . SER A 1 239 ? -16.678 -7.098 44.354 1.00 46.72 239 SER A O 1
ATOM 1942 N N . ASN A 1 240 ? -14.963 -5.668 44.364 1.00 47.97 240 ASN A N 1
ATOM 1943 C CA . ASN A 1 240 ? -15.698 -4.476 44.757 1.00 47.97 240 ASN A CA 1
ATOM 1944 C C . ASN A 1 240 ? -15.232 -3.268 43.922 1.00 47.97 240 ASN A C 1
ATOM 1946 O O . ASN A 1 240 ? -14.356 -2.493 44.309 1.00 47.97 240 ASN A O 1
ATOM 1950 N N . SER A 1 241 ? -15.836 -3.123 42.742 1.00 51.19 241 SER A N 1
ATOM 1951 C CA . SER A 1 241 ? -15.464 -2.182 41.675 1.00 51.19 241 SER A CA 1
ATOM 1952 C C . SER A 1 241 ? -15.536 -0.690 42.042 1.00 51.19 241 SER A C 1
ATOM 1954 O O . SER A 1 241 ? -15.035 0.144 41.291 1.00 51.19 241 SER A O 1
ATOM 1956 N N . ARG A 1 242 ? -16.132 -0.323 43.187 1.00 45.28 242 ARG A N 1
ATOM 1957 C CA . ARG A 1 242 ? -16.217 1.073 43.659 1.00 45.28 242 ARG A CA 1
ATOM 1958 C C . ARG A 1 242 ? -14.972 1.559 44.410 1.00 45.28 242 ARG A C 1
ATOM 1960 O O . ARG A 1 242 ? -14.606 2.714 44.255 1.00 45.28 242 ARG A O 1
ATOM 1967 N N . GLY A 1 243 ? -14.297 0.703 45.182 1.00 46.19 243 GLY A N 1
ATOM 1968 C CA . GLY A 1 243 ? -13.185 1.135 46.048 1.00 46.19 243 GLY A CA 1
ATOM 1969 C C . GLY A 1 243 ? -11.863 1.398 45.314 1.00 46.19 243 GLY A C 1
ATOM 1970 O O . GLY A 1 243 ? -11.023 2.151 45.797 1.00 46.19 243 GLY A O 1
ATOM 1971 N N . VAL A 1 244 ? -11.673 0.791 44.139 1.00 50.47 244 VAL A N 1
ATOM 1972 C CA . VAL A 1 244 ? -10.446 0.948 43.337 1.00 50.47 244 VAL A CA 1
ATOM 1973 C C . VAL A 1 244 ? -10.430 2.267 42.573 1.00 50.47 244 VAL A C 1
ATOM 1975 O O . VAL A 1 244 ? -9.391 2.921 42.534 1.00 50.47 244 VAL A O 1
ATOM 1978 N N . ALA A 1 245 ? -11.574 2.700 42.035 1.00 44.97 245 ALA A N 1
ATOM 1979 C CA . ALA A 1 245 ? -11.685 3.975 41.328 1.00 44.97 245 ALA A CA 1
ATOM 1980 C C . ALA A 1 245 ? -11.320 5.164 42.239 1.00 44.97 245 ALA A C 1
ATOM 1982 O O . ALA A 1 245 ? -10.525 6.015 41.852 1.00 44.97 245 ALA A O 1
ATOM 1983 N N . ASP A 1 246 ? -11.789 5.159 43.489 1.00 44.53 246 ASP A N 1
ATOM 1984 C CA . ASP A 1 246 ? -11.498 6.222 44.462 1.00 44.53 246 ASP A CA 1
ATOM 1985 C C . ASP A 1 246 ? -10.024 6.292 44.888 1.00 44.53 246 ASP A C 1
ATOM 1987 O O . ASP A 1 246 ? -9.561 7.347 45.320 1.00 44.53 246 ASP A O 1
ATOM 1991 N N . LYS A 1 247 ? -9.269 5.191 44.774 1.00 51.25 247 LYS A N 1
ATOM 1992 C CA . LYS A 1 247 ? -7.840 5.159 45.120 1.00 51.25 247 LYS A CA 1
ATOM 1993 C C . LYS A 1 247 ? -6.951 5.669 43.982 1.00 51.25 247 LYS A C 1
ATOM 1995 O O . LYS A 1 247 ? -5.896 6.228 44.255 1.00 51.25 247 LYS A O 1
ATOM 2000 N N . PHE A 1 248 ? -7.385 5.510 42.730 1.00 45.81 248 PHE A N 1
ATOM 2001 C CA . PHE A 1 248 ? -6.682 6.021 41.547 1.00 45.81 248 PHE A CA 1
ATOM 2002 C C . PHE A 1 248 ? -7.009 7.487 41.221 1.00 45.81 248 PHE A C 1
ATOM 2004 O O . PHE A 1 248 ? -6.240 8.115 40.509 1.00 45.81 248 PHE A O 1
ATOM 2011 N N . LEU A 1 249 ? -8.111 8.038 41.746 1.00 43.25 249 LEU A N 1
ATOM 2012 C CA . LEU A 1 249 ? -8.533 9.432 41.525 1.00 43.25 249 LEU A CA 1
ATOM 2013 C C . LEU A 1 249 ? -7.984 10.438 42.555 1.00 43.25 249 LEU A C 1
ATOM 2015 O O . LEU A 1 249 ? -8.307 11.622 42.481 1.00 43.25 249 LEU A O 1
ATOM 2019 N N . ARG A 1 250 ? -7.202 9.983 43.543 1.00 42.78 250 ARG A N 1
ATOM 2020 C CA . ARG A 1 250 ? -6.625 10.830 44.609 1.00 42.78 250 ARG A CA 1
ATOM 2021 C C . ARG A 1 250 ? -5.134 11.150 44.420 1.00 42.78 250 ARG A C 1
ATOM 2023 O O . ARG A 1 250 ? -4.530 11.731 45.321 1.00 42.78 250 ARG A O 1
ATOM 2030 N N . HIS A 1 251 ? -4.557 10.790 43.278 1.00 39.47 251 HIS A N 1
ATOM 2031 C CA . HIS A 1 251 ? -3.202 11.143 42.843 1.00 39.47 251 HIS A CA 1
ATOM 2032 C C . HIS A 1 251 ? -3.254 11.655 41.407 1.00 39.47 251 HIS A C 1
ATOM 2034 O O . HIS A 1 251 ? -2.360 12.452 41.060 1.00 39.47 251 HIS A O 1
#

pLDDT: mean 70.27, std 16.34, range [29.36, 90.94]

Organism: Saccharomyces uvarum (NCBI:txid230603)

Sequence (251 aa):
MDYNSVNYDRLIQQVMSPAINHEKCLHIKLSGQKTFKKWYKSLLRYTARRSEEWNEYVTDGGIQIAIQKYSLDSATELNTRILFNDALFSLIHTTSEGDALDFINELDERCDGTLDSRSLLDLLNKEYGIENNSVKSEPWSRLPLVLKSDINERIKYAREMANVCYNFDGQYIATLTPEQKTNLERAIDAKRNEFISYFLLALVPNARKYCLCSNYVGIKTTIDSTEVINLIKAFDKTSNSRGVADKFLRH

Solvent-accessible surface area (backbone atoms only — not comparable to full-atom values): 14492 Å² total; per-residue (Å²): 135,80,77,80,72,75,60,58,68,57,57,45,42,72,76,65,50,94,74,80,78,90,74,59,79,64,88,49,52,27,52,36,52,90,33,24,65,62,22,54,54,46,50,55,53,50,33,51,72,73,34,68,42,54,30,40,28,75,72,72,67,43,48,64,62,45,36,68,75,67,66,51,50,76,69,53,46,51,52,51,52,49,52,54,34,55,53,48,37,52,50,53,56,76,35,33,34,67,68,39,34,54,52,51,52,54,50,34,64,76,41,74,73,67,62,50,34,62,60,50,51,51,50,48,41,66,75,22,48,68,71,88,71,80,88,60,50,71,69,61,67,44,46,76,58,42,69,73,47,59,71,67,57,39,53,53,49,31,51,55,48,28,48,68,76,66,62,75,66,70,71,67,59,72,77,46,54,74,66,57,44,53,53,49,51,53,54,49,51,50,52,35,32,40,44,28,30,56,49,45,35,65,71,35,59,77,54,35,54,50,48,70,73,38,75,65,61,80,74,47,97,72,64,54,34,66,62,47,51,53,50,49,54,51,49,76,75,36,101,51,76,67,66,57,55,63,64,67,72,75,115

Radius of gyration: 26.44 Å; Cα contacts (8 Å, |Δi|>4): 172; chains: 1; bounding box: 40×35×95 Å

Foldseek 3Di:
DDDPPPPVVVVCCLLPCPDDDPPDLQPQAAAFQVRVVVSVVSVLVVQVVSDPQLNCCLVPVDRVVVCVVVVDDPVRRVVVSVSSQVSLLVSNQVRYDHPLNVVSVVVCVVCVNVDTSNNSVVVRCVGRVDPPPDLPPVLVVCLVVQLVDDLVSQLVSLLVVLCSVLPDDVVVLVPDDPVRNVVSVVVSVQVSQQSSLVSSCVSVVVLVCLCVVPCVPVPDPGDGNVVSSVLVVQCSPDPDNPPSSVVVVPD